Protein AF-A0A537HPG7-F1 (afdb_monomer)

Foldseek 3Di:
DDDDDDDDDDDDDDDDDDDDDDDDDDDDDDDDDDDDDDDDPDPDDDDDDDDDPDPDPPPPDPPPPVPDPDDDDDPPDDDQKDKDFQLVDDQQAWFADPNFIWHWHDWDWADADPPGAIKIWTWTAGPPPRDIDIDIDGRRDITIGGDKDKFKWFFADDDPQKTWTATPPPRDIDIAGDDPDPVQNVVDDHGWMFIWIQHSNHIDTDGTDD

Secondary structure (DSSP, 8-state):
---------------------------------------S---S---------SS----S-----TT-------TT---SEEEEEGGG--TT-EEEETTEEEEEEEEEEPPP-TT-PPEEEEEEEETTT--EEEEEEETT-EEEEEPEEEEEEEEEEEETTEEEEEETTT--EEEEEPPS-HHHHHH--TT-EEEEEEETTEEEEEEE--

Sequence (210 aa):
MALDCTADLPCRFQNLDRVPFCKHSYNLCQTGHASLDLSRSQYARLEKNSLAASFCLCKKSFRWDSEAGVKPYRIGCKPVSKPVDVGSLKVGGYVVIDGEPCKIVEFEKSKPGKHGSAKARIVAISIFTGQKKNLISPVDGKTEVPMIEKKSGQIISIAGNSVQLMDLESYETFETPMPDDEELKRLMAPNAEVEYWDVLGKKMIVRKKG

Radius of gyration: 29.4 Å; Cα contacts (8 Å, |Δi|>4): 296; chains: 1; bounding box: 79×76×64 Å

Solvent-accessible surface area (backbone atoms only — not comparable to full-atom values): 13927 Å² total; per-residue (Å²): 137,89,84,85,92,81,84,86,89,81,89,81,94,79,86,93,83,80,81,82,83,86,78,89,79,93,81,87,87,80,84,77,91,76,89,77,91,76,78,94,81,74,90,82,83,87,82,88,78,86,90,80,90,84,83,86,85,86,79,80,71,86,66,77,71,85,84,61,96,65,80,85,73,57,93,87,61,79,75,51,54,47,81,41,50,49,67,76,66,53,69,74,38,60,35,46,58,97,89,38,57,17,39,28,73,42,73,45,75,46,81,51,55,101,89,44,76,37,38,30,42,36,37,24,32,29,75,86,77,67,48,79,46,78,48,79,42,49,35,90,34,73,41,42,26,59,44,74,47,80,44,52,27,33,30,68,44,76,60,92,65,35,33,35,35,30,34,73,84,78,64,49,73,50,78,31,66,62,59,90,51,70,68,59,56,72,69,63,46,72,71,39,43,29,35,30,38,39,43,80,88,46,58,46,66,78,46,74,59,126

Structure (mmCIF, N/CA/C/O backbone):
data_AF-A0A537HPG7-F1
#
_entry.id   AF-A0A537HPG7-F1
#
loop_
_atom_site.group_PDB
_atom_site.id
_atom_site.type_symbol
_atom_site.label_atom_id
_atom_site.label_alt_id
_atom_site.label_comp_id
_atom_site.label_asym_id
_atom_site.label_entity_id
_atom_site.label_seq_id
_atom_site.pdbx_PDB_ins_code
_atom_site.Cartn_x
_atom_site.Cartn_y
_atom_site.Cartn_z
_atom_site.occupancy
_atom_site.B_iso_or_equiv
_atom_site.auth_seq_id
_atom_site.auth_comp_id
_atom_site.auth_asym_id
_atom_site.auth_atom_id
_atom_site.pdbx_PDB_model_num
ATOM 1 N N . MET A 1 1 ? -55.470 53.198 6.096 1.00 42.81 1 MET A N 1
ATOM 2 C CA . MET A 1 1 ? -55.745 52.433 7.333 1.00 42.81 1 MET A CA 1
ATOM 3 C C . MET A 1 1 ? -54.892 51.173 7.289 1.00 42.81 1 MET A C 1
ATOM 5 O O . MET A 1 1 ? -54.769 50.633 6.198 1.00 42.81 1 MET A O 1
ATOM 9 N N . ALA A 1 2 ? -54.352 50.758 8.441 1.00 35.34 2 ALA A N 1
ATOM 10 C CA . ALA A 1 2 ? -53.300 49.750 8.685 1.00 35.34 2 ALA A CA 1
ATOM 11 C C . ALA A 1 2 ? -51.872 50.309 8.485 1.00 35.34 2 ALA A C 1
ATOM 13 O O . ALA A 1 2 ? -51.487 50.576 7.353 1.00 35.34 2 ALA A O 1
ATOM 14 N N . LEU A 1 3 ? -51.143 50.772 9.509 1.00 35.75 3 LEU A N 1
ATOM 15 C CA . LEU A 1 3 ? -50.737 50.263 10.842 1.00 35.75 3 LEU A CA 1
ATOM 16 C C . LEU A 1 3 ? -49.397 49.518 10.830 1.00 35.75 3 LEU A C 1
ATOM 18 O O . LEU A 1 3 ? -49.152 48.645 10.004 1.00 35.75 3 LEU A O 1
ATOM 22 N N . ASP A 1 4 ? -48.592 49.953 11.798 1.00 32.50 4 ASP A N 1
ATOM 23 C CA . ASP A 1 4 ? -47.246 49.578 12.207 1.00 32.50 4 ASP A CA 1
ATOM 24 C C . ASP A 1 4 ? -46.932 48.079 12.254 1.00 32.50 4 ASP A C 1
ATOM 26 O O . ASP A 1 4 ? -47.727 47.267 12.726 1.00 32.50 4 ASP A O 1
ATOM 30 N N . CYS A 1 5 ? -45.687 47.756 11.894 1.00 34.53 5 CYS A N 1
ATOM 31 C CA . CYS A 1 5 ? -45.010 46.528 12.298 1.00 34.53 5 CYS A CA 1
ATOM 32 C C . CYS A 1 5 ? -44.040 46.853 13.442 1.00 34.53 5 CYS A C 1
ATOM 34 O O . CYS A 1 5 ? -42.892 47.231 13.207 1.00 34.53 5 CYS A O 1
ATOM 36 N N . THR A 1 6 ? -44.499 46.694 14.679 1.00 46.22 6 THR A N 1
ATOM 37 C CA . THR A 1 6 ? -43.645 46.523 15.861 1.00 46.22 6 THR A CA 1
ATOM 38 C C . THR A 1 6 ? -43.665 45.061 16.318 1.00 46.22 6 THR A C 1
ATOM 40 O O . THR A 1 6 ? -44.625 44.342 16.048 1.00 46.22 6 THR A O 1
ATOM 43 N N . ALA A 1 7 ? -42.606 44.683 17.048 1.00 40.84 7 ALA A N 1
ATOM 44 C CA . ALA A 1 7 ? -42.393 43.464 17.848 1.00 40.84 7 ALA A CA 1
ATOM 45 C C . ALA A 1 7 ? -41.484 42.356 17.256 1.00 40.84 7 ALA A C 1
ATOM 47 O O . ALA A 1 7 ? -41.904 41.473 16.515 1.00 40.84 7 ALA A O 1
ATOM 48 N N . ASP A 1 8 ? -40.198 42.456 17.611 1.00 36.94 8 ASP A N 1
ATOM 49 C CA . ASP A 1 8 ? -39.480 41.606 18.583 1.00 36.94 8 ASP A CA 1
ATOM 50 C C . ASP A 1 8 ? -39.512 40.052 18.529 1.00 36.94 8 ASP A C 1
ATOM 52 O O . ASP A 1 8 ? -40.476 39.414 18.939 1.00 36.94 8 ASP A O 1
ATOM 56 N N . LEU A 1 9 ? -38.299 39.512 18.261 1.00 40.06 9 LEU A N 1
ATOM 57 C CA . LEU A 1 9 ? -37.592 38.367 18.904 1.00 40.06 9 LEU A CA 1
ATOM 58 C C . LEU A 1 9 ? -38.019 36.899 18.583 1.00 40.06 9 LEU A C 1
ATOM 60 O O . LEU A 1 9 ? -39.138 36.647 18.158 1.00 40.06 9 LEU A O 1
ATOM 64 N N . PRO A 1 10 ? -37.186 35.865 18.887 1.00 46.34 10 PRO A N 1
ATOM 65 C CA . PRO A 1 10 ? -35.790 35.633 18.467 1.00 46.34 10 PRO A CA 1
ATOM 66 C C . PRO A 1 10 ? -35.489 34.156 18.036 1.00 46.34 10 PRO A C 1
ATOM 68 O O . PRO A 1 10 ? -36.279 33.245 18.247 1.00 46.34 10 PRO A O 1
ATOM 71 N N . CYS A 1 11 ? -34.272 33.920 17.516 1.00 30.77 11 CYS A N 1
ATOM 72 C CA . CYS A 1 11 ? -33.515 32.644 17.462 1.00 30.77 11 CYS A CA 1
ATOM 73 C C . CYS A 1 11 ? -34.096 31.396 16.744 1.00 30.77 11 CYS A C 1
ATOM 75 O O . CYS A 1 11 ? -34.888 30.660 17.322 1.00 30.77 11 CYS A O 1
ATOM 77 N N . ARG A 1 12 ? -33.471 30.971 15.624 1.00 32.78 12 ARG A N 1
ATOM 78 C CA . ARG A 1 12 ? -32.980 29.574 15.488 1.00 32.78 12 ARG A CA 1
ATOM 79 C C . ARG A 1 12 ? -32.001 29.357 14.325 1.00 32.78 12 ARG A C 1
ATOM 81 O O . ARG A 1 12 ? -32.331 29.513 13.158 1.00 32.78 12 ARG A O 1
ATOM 88 N N . PHE A 1 13 ? -30.799 28.938 14.706 1.00 40.47 13 PHE A N 1
ATOM 89 C CA . PHE A 1 13 ? -29.757 28.299 13.902 1.00 40.47 13 PHE A CA 1
ATOM 90 C C . PHE A 1 13 ? -30.298 27.034 13.219 1.00 40.47 13 PHE A C 1
ATOM 92 O O . PHE A 1 13 ? -30.663 26.128 13.960 1.00 40.47 13 PHE A O 1
ATOM 99 N N . GLN A 1 14 ? -30.299 26.931 11.879 1.00 37.69 14 GLN A N 1
ATOM 100 C CA . GLN A 1 14 ? -30.304 25.650 11.143 1.00 37.69 14 GLN A CA 1
ATOM 101 C C . GLN A 1 14 ? -29.708 25.783 9.719 1.00 37.69 14 GLN A C 1
ATOM 103 O O . GLN A 1 14 ? -30.244 26.491 8.875 1.00 37.69 14 GLN A O 1
ATOM 108 N N . ASN A 1 15 ? -28.644 25.005 9.480 1.00 35.62 15 ASN A N 1
ATOM 109 C CA . ASN A 1 15 ? -28.296 24.288 8.241 1.00 35.62 15 ASN A CA 1
ATOM 110 C C . ASN A 1 15 ? -27.913 25.072 6.966 1.00 35.62 15 ASN A C 1
ATOM 112 O O . ASN A 1 15 ? -28.749 25.409 6.129 1.00 35.62 15 ASN A O 1
ATOM 116 N N . LEU A 1 16 ? -26.599 25.195 6.747 1.00 41.53 16 LEU A N 1
ATOM 117 C CA . LEU A 1 16 ? -25.987 25.362 5.427 1.00 41.53 16 LEU A CA 1
ATOM 118 C C . LEU A 1 16 ? -25.508 23.995 4.929 1.00 41.53 16 LEU A C 1
ATOM 120 O O . LEU A 1 16 ? -24.393 23.601 5.225 1.00 41.53 16 LEU A O 1
ATOM 124 N N . ASP A 1 17 ? -26.355 23.310 4.164 1.00 37.16 17 ASP A N 1
ATOM 125 C CA . ASP A 1 17 ? -25.945 22.295 3.189 1.00 37.16 17 ASP A CA 1
ATOM 126 C C . ASP A 1 17 ? -26.970 22.287 2.047 1.00 37.16 17 ASP A C 1
ATOM 128 O O . ASP A 1 17 ? -27.934 21.522 2.010 1.00 37.16 17 ASP A O 1
ATOM 132 N N . ARG A 1 18 ? -26.788 23.214 1.102 1.00 37.72 18 ARG A N 1
ATOM 133 C CA . ARG A 1 18 ? -27.381 23.136 -0.238 1.00 37.72 18 ARG A CA 1
ATOM 134 C C . ARG A 1 18 ? -26.251 23.131 -1.255 1.00 37.72 18 ARG A C 1
ATOM 136 O O . ARG A 1 18 ? -25.813 24.176 -1.724 1.00 37.72 18 ARG A O 1
ATOM 143 N N . VAL A 1 19 ? -25.796 21.934 -1.599 1.00 37.22 19 VAL A N 1
ATOM 144 C CA . VAL A 1 19 ? -25.044 21.664 -2.828 1.00 37.22 19 VAL A CA 1
ATOM 145 C C . VAL A 1 19 ? -26.008 21.735 -4.020 1.00 37.22 19 VAL A C 1
ATOM 147 O O . VAL A 1 19 ? -26.987 20.985 -4.038 1.00 37.22 19 VAL A O 1
ATOM 150 N N . PRO A 1 20 ? -25.777 22.587 -5.036 1.00 35.22 20 PRO A N 1
ATOM 151 C CA . PRO A 1 20 ? -26.520 22.500 -6.282 1.00 35.22 20 PRO A CA 1
ATOM 152 C C . PRO A 1 20 ? -25.960 21.369 -7.156 1.00 35.22 20 PRO A C 1
ATOM 154 O O . PRO A 1 20 ? -24.860 21.447 -7.701 1.00 35.22 20 PRO A O 1
ATOM 157 N N . PHE A 1 21 ? -26.762 20.315 -7.304 1.00 29.36 21 PHE A N 1
ATOM 158 C CA . PHE A 1 21 ? -26.668 19.343 -8.389 1.00 29.36 21 PHE A CA 1
ATOM 159 C C . PHE A 1 21 ? -26.929 20.051 -9.726 1.00 29.36 21 PHE A C 1
ATOM 161 O O . PHE A 1 21 ? -28.019 20.580 -9.938 1.00 29.36 21 PHE A O 1
ATOM 168 N N . CYS A 1 22 ? -25.970 20.007 -10.650 1.00 32.31 22 CYS A N 1
ATOM 169 C CA . CYS A 1 22 ? -26.200 20.366 -12.047 1.00 32.31 22 CYS A CA 1
ATOM 170 C C . CYS A 1 22 ? -26.377 19.068 -12.855 1.00 32.31 22 CYS A C 1
ATOM 172 O O . CYS A 1 22 ? -25.419 18.334 -13.090 1.00 32.31 22 CYS A O 1
ATOM 174 N N . LYS A 1 23 ? -27.622 18.756 -13.229 1.00 37.44 23 LYS A N 1
ATOM 175 C CA . LYS A 1 23 ? -27.979 17.788 -14.282 1.00 37.44 23 LYS A CA 1
ATOM 176 C C . LYS A 1 23 ? -28.391 18.575 -15.531 1.00 37.44 23 LYS A C 1
ATOM 178 O O . LYS A 1 23 ? -29.010 19.621 -15.357 1.00 37.44 23 LYS A O 1
ATOM 183 N N . HIS A 1 24 ? -28.194 17.968 -16.712 1.00 33.72 24 HIS A N 1
ATOM 184 C CA . HIS A 1 24 ? -28.565 18.408 -18.080 1.00 33.72 24 HIS A CA 1
ATOM 185 C C . HIS A 1 24 ? -27.471 19.231 -18.789 1.00 33.72 24 HIS A C 1
ATOM 187 O O . HIS A 1 24 ? -26.884 20.109 -18.180 1.00 33.72 24 HIS A O 1
ATOM 193 N N . SER A 1 25 ? -27.119 19.055 -20.066 1.00 31.30 25 SER A N 1
ATOM 194 C CA . SER A 1 25 ? -27.549 18.150 -21.138 1.00 31.30 25 SER A CA 1
ATOM 195 C C . SER A 1 25 ? -26.568 18.274 -22.312 1.00 31.30 25 SER A C 1
ATOM 197 O O . SER A 1 25 ? -25.907 19.293 -22.483 1.00 31.30 25 SER A O 1
ATOM 199 N N . TYR A 1 26 ? -26.533 17.227 -23.129 1.00 37.84 26 TYR A N 1
ATOM 200 C CA . TYR A 1 26 ? -25.951 17.091 -24.464 1.00 37.84 26 TYR A CA 1
ATOM 201 C C . TYR A 1 26 ? -26.093 18.324 -25.385 1.00 37.84 26 TYR A C 1
ATOM 203 O O . TYR A 1 26 ? -27.204 18.822 -25.553 1.00 37.84 26 TYR A O 1
ATOM 211 N N . ASN A 1 27 ? -25.005 18.739 -26.059 1.00 33.72 27 ASN A N 1
ATOM 212 C CA . ASN A 1 27 ? -24.826 18.660 -27.526 1.00 33.72 27 ASN A CA 1
ATOM 213 C C . ASN A 1 27 ? -23.729 19.599 -28.085 1.00 33.72 27 ASN A C 1
ATOM 215 O O . ASN A 1 27 ? -23.636 20.762 -27.718 1.00 33.72 27 ASN A O 1
ATOM 219 N N . LEU A 1 28 ? -23.003 19.058 -29.076 1.00 34.69 28 LEU A N 1
ATOM 220 C CA . LEU A 1 28 ? -22.358 19.727 -30.220 1.00 34.69 28 LEU A CA 1
ATOM 221 C C . LEU A 1 28 ? -21.173 20.678 -29.957 1.00 34.69 28 LEU A C 1
ATOM 223 O O . LEU A 1 28 ? -21.325 21.884 -29.807 1.00 34.69 28 LEU A O 1
ATOM 227 N N . CYS A 1 29 ? -19.960 20.134 -30.095 1.00 31.97 29 CYS A N 1
ATOM 228 C CA . CYS A 1 29 ? -18.776 20.900 -30.484 1.00 31.97 29 CYS A CA 1
ATOM 229 C C . CYS A 1 29 ? -18.356 20.452 -31.893 1.00 31.97 29 CYS A C 1
ATOM 231 O O . CYS A 1 29 ? -17.655 19.456 -32.055 1.00 31.97 29 CYS A O 1
ATOM 233 N N . GLN A 1 30 ? -18.839 21.149 -32.923 1.00 39.88 30 GLN A N 1
ATOM 234 C CA . GLN A 1 30 ? -18.222 21.130 -34.249 1.00 39.88 30 GLN A CA 1
ATOM 235 C C . GLN A 1 30 ? -17.389 22.407 -34.368 1.00 39.88 30 GLN A C 1
ATOM 237 O O . GLN A 1 30 ? -17.927 23.485 -34.610 1.00 39.88 30 GLN A O 1
ATOM 242 N N . THR A 1 31 ? -16.077 22.314 -34.164 1.00 40.78 31 THR A N 1
ATOM 243 C CA . THR A 1 31 ? -15.163 23.413 -34.492 1.00 40.78 31 THR A CA 1
ATOM 244 C C . THR A 1 31 ? -14.788 23.317 -35.961 1.00 40.78 31 THR A C 1
ATOM 246 O O . THR A 1 31 ? -13.960 22.495 -36.351 1.00 40.78 31 THR A O 1
ATOM 249 N N . GLY A 1 32 ? -15.425 24.162 -36.769 1.00 35.34 32 GLY A N 1
ATOM 250 C CA . GLY A 1 32 ? -14.984 24.483 -38.118 1.00 35.34 32 GLY A CA 1
ATOM 251 C C . GLY A 1 32 ? -13.667 25.261 -38.085 1.00 35.34 32 GLY A C 1
ATOM 252 O O . GLY A 1 32 ? -13.507 26.219 -37.331 1.00 35.34 32 GLY A O 1
ATOM 253 N N . HIS A 1 33 ? -12.726 24.821 -38.913 1.00 43.25 33 HIS A N 1
ATOM 254 C CA . HIS A 1 33 ? -11.508 25.539 -39.265 1.00 43.25 33 HIS A CA 1
ATOM 255 C C . HIS A 1 33 ? -11.877 26.823 -40.026 1.00 43.25 33 HIS A C 1
ATOM 257 O O . HIS A 1 33 ? -12.487 26.752 -41.090 1.00 43.25 33 HIS A O 1
ATOM 263 N N . ALA A 1 34 ? -11.470 27.985 -39.518 1.00 36.25 34 ALA A N 1
ATOM 264 C CA . ALA A 1 34 ? -11.409 29.219 -40.296 1.00 36.25 34 ALA A CA 1
ATOM 265 C C . ALA A 1 34 ? -10.079 29.916 -39.995 1.00 36.25 34 ALA A C 1
ATOM 267 O O . ALA A 1 34 ? -9.929 30.656 -39.025 1.00 36.25 34 ALA A O 1
ATOM 268 N N . SER A 1 35 ? -9.086 29.605 -40.822 1.00 44.69 35 SER A N 1
ATOM 269 C CA . SER A 1 35 ? -7.831 30.334 -40.943 1.00 44.69 35 SER A CA 1
ATOM 270 C C . SER A 1 35 ? -8.094 31.654 -41.665 1.00 44.69 35 SER A C 1
ATOM 272 O O . SER A 1 35 ? -8.466 31.647 -42.838 1.00 44.69 35 SER A O 1
ATOM 274 N N . LEU A 1 36 ? -7.887 32.775 -40.979 1.00 40.00 36 LEU A N 1
ATOM 275 C CA . LEU A 1 36 ? -7.717 34.074 -41.622 1.00 40.00 36 LEU A CA 1
ATOM 276 C C . LEU A 1 36 ? -6.340 34.615 -41.245 1.00 40.00 36 LEU A C 1
ATOM 278 O O . LEU A 1 36 ? -6.096 35.017 -40.107 1.00 40.00 36 LEU A O 1
ATOM 282 N N . ASP A 1 37 ? -5.452 34.571 -42.234 1.00 47.84 37 ASP A N 1
ATOM 283 C CA . ASP A 1 37 ? -4.172 35.262 -42.265 1.00 47.84 37 ASP A CA 1
ATOM 284 C C . ASP A 1 37 ? -4.393 36.770 -42.131 1.00 47.84 37 ASP A C 1
ATOM 286 O O . ASP A 1 37 ? -5.060 37.390 -42.960 1.00 47.84 37 ASP A O 1
ATOM 290 N N . LEU A 1 38 ? -3.795 37.381 -41.109 1.00 44.38 38 LEU A N 1
ATOM 291 C CA . LEU A 1 38 ? -3.688 38.833 -41.018 1.00 44.38 38 LEU A CA 1
ATOM 292 C C . LEU A 1 38 ? -2.230 39.233 -40.796 1.00 44.38 38 LEU A C 1
ATOM 294 O O . LEU A 1 38 ? -1.596 38.915 -39.789 1.00 44.38 38 LEU A O 1
ATOM 298 N N . SER A 1 39 ? -1.706 39.938 -41.796 1.00 47.34 39 SER A N 1
ATOM 299 C CA . SER A 1 39 ? -0.353 40.474 -41.881 1.00 47.34 39 SER A CA 1
ATOM 300 C C . SER A 1 39 ? -0.077 41.579 -40.854 1.00 47.34 39 SER A C 1
ATOM 302 O O . SER A 1 39 ? -0.928 42.408 -40.540 1.00 47.34 39 SER A O 1
ATOM 304 N N . ARG A 1 40 ? 1.184 41.631 -40.413 1.00 49.66 40 ARG A N 1
ATOM 305 C CA . ARG A 1 40 ? 1.797 42.447 -39.345 1.00 49.66 40 ARG A CA 1
ATOM 306 C C . ARG A 1 40 ? 1.714 43.990 -39.439 1.00 49.66 40 ARG A C 1
ATOM 308 O O . ARG A 1 40 ? 2.404 44.649 -38.669 1.00 49.66 40 ARG A O 1
ATOM 315 N N . SER A 1 41 ? 0.925 44.605 -40.324 1.00 48.91 41 SER A N 1
ATOM 316 C CA . SER A 1 41 ? 1.105 46.030 -40.685 1.00 48.91 41 SER A CA 1
ATOM 317 C C . SER A 1 41 ? 0.014 47.027 -40.258 1.00 48.91 41 SER A C 1
ATOM 319 O O . SER A 1 41 ? 0.032 48.152 -40.748 1.00 48.91 41 SER A O 1
ATOM 321 N N . GLN A 1 42 ? -0.919 46.693 -39.358 1.00 44.88 42 GLN A N 1
ATOM 322 C CA . GLN A 1 42 ? -1.975 47.643 -38.934 1.00 44.88 42 GLN A CA 1
ATOM 323 C C . GLN A 1 42 ? -1.964 48.041 -37.449 1.00 44.88 42 GLN A C 1
ATOM 325 O O . GLN A 1 42 ? -2.924 48.620 -36.953 1.00 44.88 42 GLN A O 1
ATOM 330 N N . TYR A 1 43 ? -0.866 47.815 -36.725 1.00 45.72 43 TYR A N 1
ATOM 331 C CA . TYR A 1 43 ? -0.800 48.122 -35.288 1.00 45.72 43 TYR A CA 1
ATOM 332 C C . TYR A 1 43 ? -0.508 49.596 -34.926 1.00 45.72 43 TYR A C 1
ATOM 334 O O . TYR A 1 43 ? -0.177 49.884 -33.781 1.00 45.72 43 TYR A O 1
ATOM 342 N N . ALA A 1 44 ? -0.620 50.551 -35.855 1.00 49.41 44 ALA A N 1
ATOM 343 C CA . ALA A 1 44 ? -0.215 51.940 -35.608 1.00 49.41 44 ALA A CA 1
ATOM 344 C C . ALA A 1 44 ? -1.186 52.980 -36.185 1.00 49.41 44 ALA A C 1
ATOM 346 O O . ALA A 1 44 ? -0.859 53.711 -37.116 1.00 49.41 44 ALA A O 1
ATOM 347 N N . ARG A 1 45 ? -2.391 53.062 -35.620 1.00 45.78 45 ARG A N 1
ATOM 348 C CA . ARG A 1 45 ? -3.215 54.284 -35.576 1.00 45.78 45 ARG A CA 1
ATOM 349 C C . ARG A 1 45 ? -4.469 53.946 -34.799 1.00 45.78 45 ARG A C 1
ATOM 351 O O . ARG A 1 45 ? -5.298 53.246 -35.347 1.00 45.78 45 ARG A O 1
ATOM 358 N N . LEU A 1 46 ? -4.563 54.384 -33.547 1.00 41.56 46 LEU A N 1
ATOM 359 C CA . LEU A 1 46 ? -5.799 54.674 -32.800 1.00 41.56 46 LEU A CA 1
ATOM 360 C C . LEU A 1 46 ? -5.401 55.048 -31.355 1.00 41.56 46 LEU A C 1
ATOM 362 O O . LEU A 1 46 ? -5.858 54.472 -30.376 1.00 41.56 46 LEU A O 1
ATOM 366 N N . GLU A 1 47 ? -4.507 56.028 -31.225 1.00 52.12 47 GLU A N 1
ATOM 367 C CA . GLU A 1 47 ? -4.476 56.882 -30.039 1.00 52.12 47 GLU A CA 1
ATOM 368 C C . GLU A 1 47 ? -5.180 58.183 -30.418 1.00 52.12 47 GLU A C 1
ATOM 370 O O . GLU A 1 47 ? -4.946 58.703 -31.512 1.00 52.12 47 GLU A O 1
ATOM 375 N N . LYS A 1 48 ? -5.986 58.707 -29.486 1.00 49.66 48 LYS A N 1
ATOM 376 C CA . LYS A 1 48 ? -6.876 59.884 -29.581 1.00 49.66 48 LYS A CA 1
ATOM 377 C C . LYS A 1 48 ? -8.309 59.547 -30.002 1.00 49.66 48 LYS A C 1
ATOM 379 O O . LYS A 1 48 ? -8.694 59.704 -31.154 1.00 49.66 48 LYS A O 1
ATOM 384 N N . ASN A 1 49 ? -9.121 59.136 -29.029 1.00 41.59 49 ASN A N 1
ATOM 385 C CA . ASN A 1 49 ? -10.198 59.987 -28.513 1.00 41.59 49 ASN A CA 1
ATOM 386 C C . ASN A 1 49 ? -10.981 59.270 -27.401 1.00 41.59 49 ASN A C 1
ATOM 388 O O . ASN A 1 49 ? -11.534 58.199 -27.602 1.00 41.59 49 ASN A O 1
ATOM 392 N N . SER A 1 50 ? -10.969 59.903 -26.226 1.00 47.69 50 SER A N 1
ATOM 393 C CA . SER A 1 50 ? -12.118 60.183 -25.357 1.00 47.69 50 SER A CA 1
ATOM 394 C C . SER A 1 50 ? -13.238 59.132 -25.218 1.00 47.69 50 SER A C 1
ATOM 396 O O . SER A 1 50 ? -13.981 58.861 -26.154 1.00 47.69 50 SER A O 1
ATOM 398 N N . LEU A 1 51 ? -13.434 58.692 -23.965 1.00 48.94 51 LEU A N 1
ATOM 399 C CA . LEU A 1 51 ? -14.676 58.138 -23.401 1.00 48.94 51 LEU A CA 1
ATOM 400 C C . LEU A 1 51 ? -15.129 56.754 -23.903 1.00 48.94 51 LEU A C 1
ATOM 402 O O . LEU A 1 51 ? -16.253 56.569 -24.351 1.00 48.94 51 LEU A O 1
ATOM 406 N N . ALA A 1 52 ? -14.292 55.739 -23.690 1.00 42.53 52 ALA A N 1
ATOM 407 C CA . ALA A 1 52 ? -14.752 54.353 -23.541 1.00 42.53 52 ALA A CA 1
ATOM 408 C C . ALA A 1 52 ? -13.850 53.578 -22.564 1.00 42.53 52 ALA A C 1
ATOM 410 O O . ALA A 1 52 ? -13.347 52.494 -22.850 1.00 42.53 52 ALA A O 1
ATOM 411 N N . ALA A 1 53 ? -13.611 54.156 -21.386 1.00 48.00 53 ALA A N 1
ATOM 412 C CA . ALA A 1 53 ? -12.951 53.474 -20.280 1.00 48.00 53 ALA A CA 1
ATOM 413 C C . ALA A 1 53 ? -14.010 52.807 -19.387 1.00 48.00 53 ALA A C 1
ATOM 415 O O . ALA A 1 53 ? -14.493 53.422 -18.442 1.00 48.00 53 ALA A O 1
ATOM 416 N N . SER A 1 54 ? -14.397 51.562 -19.696 1.00 44.91 54 SER A N 1
ATOM 417 C CA . SER A 1 54 ? -14.942 50.639 -18.673 1.00 44.91 54 SER A CA 1
ATOM 418 C C . SER A 1 54 ? -15.151 49.185 -19.094 1.00 44.91 54 SER A C 1
ATOM 420 O O . SER A 1 54 ? -15.483 48.369 -18.246 1.00 44.91 54 SER A O 1
ATOM 422 N N . PHE A 1 55 ? -14.916 48.795 -20.347 1.00 38.03 55 PHE A N 1
ATOM 423 C CA . PHE A 1 55 ? -15.184 47.411 -20.759 1.00 38.03 55 PHE A CA 1
ATOM 424 C C . PHE A 1 55 ? -14.049 46.805 -21.584 1.00 38.03 55 PHE A C 1
ATOM 426 O O . PHE A 1 55 ? -14.258 46.327 -22.689 1.00 38.03 55 PHE A O 1
ATOM 433 N N . CYS A 1 56 ? -12.817 46.824 -21.063 1.00 38.09 56 CYS A N 1
ATOM 434 C CA . CYS A 1 56 ? -11.756 45.957 -21.596 1.00 38.09 56 CYS A CA 1
ATOM 435 C C . CYS A 1 56 ? -10.558 45.800 -20.644 1.00 38.09 56 CYS A C 1
ATOM 437 O O . CYS A 1 56 ? -9.416 46.045 -21.016 1.00 38.09 56 CYS A O 1
ATOM 439 N N . LEU A 1 57 ? -10.792 45.393 -19.393 1.00 42.66 57 LEU A N 1
ATOM 440 C CA . LEU A 1 57 ? -9.716 44.990 -18.475 1.00 42.66 57 LEU A CA 1
ATOM 441 C C . LEU A 1 57 ? -10.082 43.706 -17.719 1.00 42.66 57 LEU A C 1
ATOM 443 O O . LEU A 1 57 ? -10.072 43.653 -16.498 1.00 42.66 57 LEU A O 1
ATOM 447 N N . CYS A 1 58 ? -10.366 42.634 -18.459 1.00 37.25 58 CYS A N 1
ATOM 448 C CA . CYS A 1 58 ? -10.217 41.272 -17.934 1.00 37.25 58 CYS A CA 1
ATOM 449 C C . CYS A 1 58 ? -9.625 40.329 -18.998 1.00 37.25 58 CYS A C 1
ATOM 451 O O . CYS A 1 58 ? -10.084 39.219 -19.229 1.00 37.25 58 CYS A O 1
ATOM 453 N N . LYS A 1 59 ? -8.588 40.805 -19.694 1.00 42.06 59 LYS A N 1
ATOM 454 C CA . LYS A 1 59 ? -7.630 39.961 -20.428 1.00 42.06 59 LYS A CA 1
ATOM 455 C C . LYS A 1 59 ? -6.198 40.241 -19.965 1.00 42.06 59 LYS A C 1
ATOM 457 O O . LYS A 1 59 ? -5.254 40.174 -20.746 1.00 42.06 59 LYS A O 1
ATOM 462 N N . LYS A 1 60 ? -6.013 40.524 -18.671 1.00 39.28 60 LYS A N 1
ATOM 463 C CA . LYS A 1 60 ? -4.707 40.323 -18.037 1.00 39.28 60 LYS A CA 1
ATOM 464 C C . LYS A 1 60 ? -4.563 38.836 -17.764 1.00 39.28 60 LYS A C 1
ATOM 466 O O . LYS A 1 60 ? -4.939 38.343 -16.711 1.00 39.28 60 LYS A O 1
ATOM 471 N N . SER A 1 61 ? -4.096 38.143 -18.799 1.00 42.81 61 SER A N 1
ATOM 472 C CA . SER A 1 61 ? -3.015 37.176 -18.663 1.00 42.81 61 SER A CA 1
ATOM 473 C C . SER A 1 61 ? -3.049 36.377 -17.360 1.00 42.81 61 SER A C 1
ATOM 475 O O . SER A 1 61 ? -2.208 36.578 -16.485 1.00 42.81 61 SER A O 1
ATOM 477 N N . PHE A 1 62 ? -3.954 35.401 -17.273 1.00 33.97 62 PHE A N 1
ATOM 478 C CA . PHE A 1 62 ? -3.620 34.182 -16.543 1.00 33.97 62 PHE A CA 1
ATOM 479 C C . PHE A 1 62 ? -2.621 33.425 -17.418 1.00 33.97 62 PHE A C 1
ATOM 481 O O . PHE A 1 62 ? -2.938 32.480 -18.139 1.00 33.97 62 PHE A O 1
ATOM 488 N N . ARG A 1 63 ? -1.411 33.981 -17.462 1.00 35.81 63 ARG A N 1
ATOM 489 C CA . ARG A 1 63 ? -0.243 33.321 -17.997 1.00 35.81 63 ARG A CA 1
ATOM 490 C C . ARG A 1 63 ? 0.021 32.216 -16.991 1.00 35.81 63 ARG A C 1
ATOM 492 O O . ARG A 1 63 ? 0.350 32.484 -15.842 1.00 35.81 63 ARG A O 1
ATOM 499 N N . TRP A 1 64 ? -0.254 30.985 -17.397 1.00 33.81 64 TRP A N 1
ATOM 500 C CA . TRP A 1 64 ? 0.358 29.841 -16.753 1.00 33.81 64 TRP A CA 1
ATOM 501 C C . TRP A 1 64 ? 1.862 30.036 -16.920 1.00 33.81 64 TRP A C 1
ATOM 503 O O . TRP A 1 64 ? 2.395 29.795 -18.002 1.00 33.81 64 TRP A O 1
ATOM 513 N N . ASP A 1 65 ? 2.525 30.546 -15.886 1.00 37.66 65 ASP A N 1
ATOM 514 C CA . ASP A 1 65 ? 3.969 30.423 -15.774 1.00 37.66 65 ASP A CA 1
ATOM 515 C C . ASP A 1 65 ? 4.246 28.929 -15.597 1.00 37.66 65 ASP A C 1
ATOM 517 O O . ASP A 1 65 ? 4.162 28.352 -14.514 1.00 37.66 65 ASP A O 1
ATOM 521 N N . SER A 1 66 ? 4.492 28.273 -16.726 1.00 47.78 66 SER A N 1
ATOM 522 C CA . SER A 1 66 ? 4.787 26.850 -16.866 1.00 47.78 66 SER A CA 1
ATOM 523 C C . SER A 1 66 ? 6.179 26.465 -16.343 1.00 47.78 66 SER A C 1
ATOM 525 O O . SER A 1 66 ? 6.680 25.399 -16.683 1.00 47.78 66 SER A O 1
ATOM 527 N N . GLU A 1 67 ? 6.819 27.305 -15.526 1.00 46.66 67 GLU A N 1
ATOM 528 C CA . GLU A 1 67 ? 8.229 27.152 -15.135 1.00 46.66 67 GLU A CA 1
ATOM 529 C C . GLU A 1 67 ? 8.452 26.756 -13.669 1.00 46.66 67 GLU A C 1
ATOM 531 O O . GLU A 1 67 ? 9.581 26.491 -13.267 1.00 46.66 67 GLU A O 1
ATOM 536 N N . ALA A 1 68 ? 7.393 26.569 -12.878 1.00 45.91 68 ALA A N 1
ATOM 537 C CA . ALA A 1 68 ? 7.500 25.905 -11.581 1.00 45.91 68 ALA A CA 1
ATOM 538 C C . ALA A 1 68 ? 6.390 24.861 -11.446 1.00 45.91 68 ALA A C 1
ATOM 540 O O . ALA A 1 68 ? 5.267 25.160 -11.052 1.00 45.91 68 ALA A O 1
ATOM 541 N N . GLY A 1 69 ? 6.708 23.609 -11.785 1.00 45.41 69 GLY A N 1
ATOM 542 C CA . GLY A 1 69 ? 5.820 22.445 -11.680 1.00 45.41 69 GLY A CA 1
ATOM 543 C C . GLY A 1 69 ? 5.485 22.029 -10.242 1.00 45.41 69 GLY A C 1
ATOM 544 O O . GLY A 1 69 ? 5.521 20.844 -9.920 1.00 45.41 69 GLY A O 1
ATOM 545 N N . VAL A 1 70 ? 5.175 22.982 -9.365 1.00 48.31 70 VAL A N 1
ATOM 546 C CA . VAL A 1 70 ? 4.723 22.736 -7.997 1.00 48.31 70 VAL A CA 1
ATOM 547 C C . VAL A 1 70 ? 3.306 23.284 -7.891 1.00 48.31 70 VAL A C 1
ATOM 549 O O . VAL A 1 70 ? 3.094 24.492 -7.813 1.00 48.31 70 VAL A O 1
ATOM 552 N N . LYS A 1 71 ? 2.314 22.386 -7.936 1.00 47.00 71 LYS A N 1
ATOM 553 C CA . LYS A 1 71 ? 0.912 22.753 -7.695 1.00 47.00 71 LYS A CA 1
ATOM 554 C C . LYS A 1 71 ? 0.823 23.460 -6.332 1.00 47.00 71 LYS A C 1
ATOM 556 O O . LYS A 1 71 ? 1.427 22.966 -5.377 1.00 47.00 71 LYS A O 1
ATOM 561 N N . PRO A 1 72 ? 0.085 24.577 -6.212 1.00 43.16 72 PRO A N 1
ATOM 562 C CA . PRO A 1 72 ? -0.052 25.272 -4.941 1.00 43.16 72 PRO A CA 1
ATOM 563 C C . PRO A 1 72 ? -0.784 24.361 -3.951 1.00 43.16 72 PRO A C 1
ATOM 565 O O . PRO A 1 72 ? -1.988 24.132 -4.069 1.00 43.16 72 PRO A O 1
ATOM 568 N N . TYR A 1 73 ? -0.055 23.818 -2.976 1.00 53.22 73 TYR A N 1
ATOM 569 C CA . TYR A 1 73 ? -0.664 23.172 -1.820 1.00 53.22 73 TYR A CA 1
ATOM 570 C C . TYR A 1 73 ? -1.439 24.243 -1.047 1.00 53.22 73 TYR A C 1
ATOM 572 O O . TYR A 1 73 ? -0.842 25.175 -0.508 1.00 53.22 73 TYR A O 1
ATOM 580 N N . ARG A 1 74 ? -2.778 24.148 -1.018 1.00 48.09 74 ARG A N 1
ATOM 581 C CA . ARG A 1 74 ? -3.592 24.976 -0.117 1.00 48.09 74 ARG A CA 1
ATOM 582 C C . ARG A 1 74 ? -3.116 24.734 1.317 1.00 48.09 74 ARG A C 1
ATOM 584 O O . ARG A 1 74 ? -2.989 23.585 1.742 1.00 48.09 74 ARG A O 1
ATOM 591 N N . ILE A 1 75 ? -2.871 25.820 2.044 1.00 43.66 75 ILE A N 1
ATOM 592 C CA . ILE A 1 75 ? -2.467 25.818 3.453 1.00 43.66 75 ILE A CA 1
ATOM 593 C C . ILE A 1 75 ? -3.511 25.007 4.241 1.00 43.66 75 ILE A C 1
ATOM 595 O O . ILE A 1 75 ? -4.683 25.371 4.261 1.00 43.66 75 ILE A O 1
ATOM 599 N N . GLY A 1 76 ? -3.096 23.866 4.806 1.00 57.38 76 GLY A N 1
ATOM 600 C CA . GLY A 1 76 ? -3.950 22.935 5.560 1.00 57.38 76 GLY A CA 1
ATOM 601 C C . GLY A 1 76 ? -4.164 21.554 4.922 1.00 57.38 76 GLY A C 1
ATOM 602 O O . GLY A 1 76 ? -4.567 20.628 5.617 1.00 57.38 76 GLY A O 1
ATOM 603 N N . CYS A 1 77 ? -3.850 21.362 3.636 1.00 52.97 77 CYS A N 1
ATOM 604 C CA . CYS A 1 77 ? -3.920 20.043 2.995 1.00 52.97 77 CYS A CA 1
ATOM 605 C C . CYS A 1 77 ? -2.547 19.362 3.050 1.00 52.97 77 CYS A C 1
ATOM 607 O O . CYS A 1 77 ? -1.648 19.720 2.285 1.00 52.97 77 CYS A O 1
ATOM 609 N N . LYS A 1 78 ? -2.367 18.387 3.954 1.00 62.97 78 LYS A N 1
ATOM 610 C CA . LYS A 1 78 ? -1.159 17.548 3.963 1.00 62.97 78 LYS A CA 1
ATOM 611 C C . LYS A 1 78 ? -0.990 16.881 2.583 1.00 62.97 78 LYS A C 1
ATOM 613 O O . LYS A 1 78 ? -1.966 16.347 2.054 1.00 62.97 78 LYS A O 1
ATOM 618 N N . PRO A 1 79 ? 0.215 16.905 1.985 1.00 68.19 79 PRO A N 1
ATOM 619 C CA . PRO A 1 79 ? 0.461 16.265 0.700 1.00 68.19 79 PRO A CA 1
ATOM 620 C C . PRO A 1 79 ? 0.298 14.750 0.803 1.00 68.19 79 PRO A C 1
ATOM 622 O O . PRO A 1 79 ? 1.006 14.092 1.562 1.00 68.19 79 PRO A O 1
ATOM 625 N N . VAL A 1 80 ? -0.632 14.206 0.018 1.00 81.19 80 VAL A N 1
ATOM 626 C CA . VAL A 1 80 ? -0.990 12.778 0.026 1.00 81.19 80 VAL A CA 1
ATOM 627 C C . VAL A 1 80 ? 0.045 11.913 -0.711 1.00 81.19 80 VAL A C 1
ATOM 629 O O . VAL A 1 80 ? 0.211 10.731 -0.407 1.00 81.19 80 VAL A O 1
ATOM 632 N N . SER A 1 81 ? 0.785 12.508 -1.650 1.00 87.19 81 SER A N 1
ATOM 633 C CA . SER A 1 81 ? 1.878 11.878 -2.391 1.00 87.19 81 SER A CA 1
ATOM 634 C C . SER A 1 81 ? 3.063 12.835 -2.564 1.00 87.19 81 SER A C 1
ATOM 636 O O . SER A 1 81 ? 2.930 14.061 -2.481 1.00 87.19 81 SER A O 1
ATOM 638 N N . LYS A 1 82 ? 4.255 12.269 -2.774 1.00 89.94 82 LYS A N 1
ATOM 639 C CA . LYS A 1 82 ? 5.486 13.010 -3.079 1.00 89.94 82 LYS A CA 1
ATOM 640 C C . LYS A 1 82 ? 6.027 12.569 -4.441 1.00 89.94 82 LYS A C 1
ATOM 642 O O . LYS A 1 82 ? 6.194 11.366 -4.640 1.00 89.94 82 LYS A O 1
ATOM 647 N N . PRO A 1 83 ? 6.326 13.493 -5.369 1.00 91.38 83 PRO A N 1
ATOM 648 C CA . PRO A 1 83 ? 6.990 13.135 -6.614 1.00 91.38 83 PRO A CA 1
ATOM 649 C C . PRO A 1 83 ? 8.454 12.779 -6.332 1.00 91.38 83 PRO A C 1
ATOM 651 O O . PRO A 1 83 ? 9.166 13.544 -5.682 1.00 91.38 83 PRO A O 1
ATOM 654 N N . VAL A 1 84 ? 8.903 11.633 -6.834 1.00 92.94 84 VAL A N 1
ATOM 655 C CA . VAL A 1 84 ? 10.301 11.186 -6.788 1.00 92.94 84 VAL A CA 1
ATOM 656 C C . VAL A 1 84 ? 10.757 10.772 -8.180 1.00 92.94 84 VAL A C 1
ATOM 658 O O . VAL A 1 84 ? 9.944 10.414 -9.034 1.00 92.94 84 VAL A O 1
ATOM 661 N N . ASP A 1 85 ? 12.062 10.793 -8.409 1.00 93.00 85 ASP A N 1
ATOM 662 C CA . ASP A 1 85 ? 12.625 10.339 -9.675 1.00 93.00 85 ASP A CA 1
ATOM 663 C C . ASP A 1 85 ? 12.607 8.809 -9.748 1.00 93.00 85 ASP A C 1
ATOM 665 O O . ASP A 1 85 ? 12.949 8.117 -8.781 1.00 93.00 85 ASP A O 1
ATOM 669 N N . VAL A 1 86 ? 12.251 8.269 -10.913 1.00 92.12 86 VAL A N 1
ATOM 670 C CA . VAL A 1 86 ? 12.134 6.822 -11.154 1.00 92.12 86 VAL A CA 1
ATOM 671 C C . VAL A 1 86 ? 13.440 6.089 -10.847 1.00 92.12 86 VAL A C 1
ATOM 673 O O . VAL A 1 86 ? 13.420 4.983 -10.311 1.00 92.12 86 VAL A O 1
ATOM 676 N N . GLY A 1 87 ? 14.586 6.714 -11.127 1.00 89.56 87 GLY A N 1
ATOM 677 C CA . GLY A 1 87 ? 15.902 6.150 -10.819 1.00 89.56 87 GLY A CA 1
ATOM 678 C C . GLY A 1 87 ? 16.221 6.001 -9.327 1.00 89.56 87 GLY A C 1
ATOM 679 O O . GLY A 1 87 ? 17.124 5.240 -8.987 1.00 89.56 87 GLY A O 1
ATOM 680 N N . SER A 1 88 ? 15.506 6.702 -8.443 1.00 91.06 88 SER A N 1
ATOM 68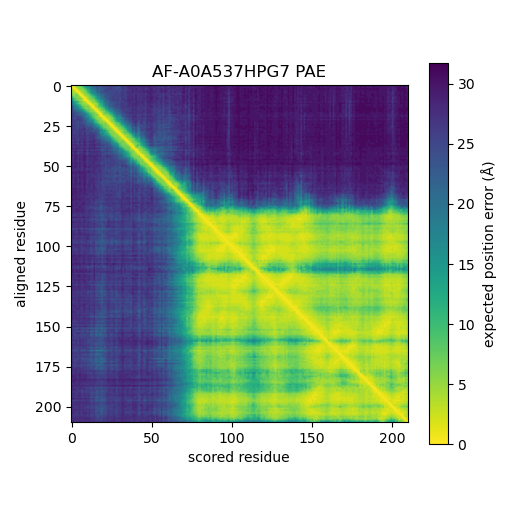1 C CA . SER A 1 88 ? 15.709 6.632 -6.987 1.00 91.06 88 SER A CA 1
ATOM 682 C C . SER A 1 88 ? 14.900 5.520 -6.309 1.00 91.06 88 SER A C 1
ATOM 684 O O . SER A 1 88 ? 15.138 5.205 -5.139 1.00 91.06 88 SER A O 1
ATOM 686 N N . LEU A 1 89 ? 13.953 4.917 -7.036 1.00 93.19 89 LEU A N 1
ATOM 687 C 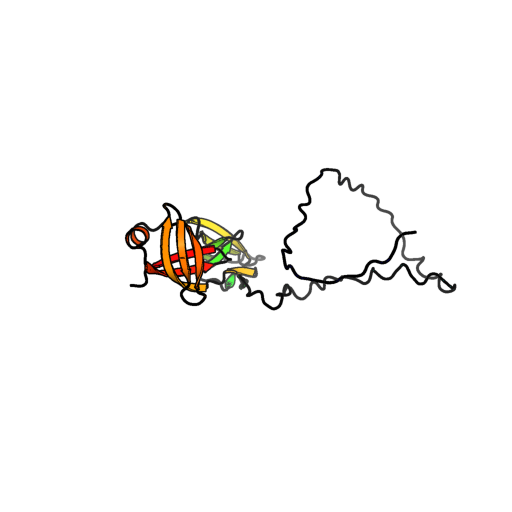CA . LEU A 1 89 ? 13.091 3.861 -6.522 1.00 93.19 89 LEU A CA 1
ATOM 688 C C . LEU A 1 89 ? 13.894 2.590 -6.225 1.00 93.19 89 LEU A C 1
ATOM 690 O O . LEU A 1 89 ? 14.827 2.223 -6.938 1.00 93.19 89 LEU A O 1
ATOM 694 N N . LYS A 1 90 ? 13.502 1.899 -5.153 1.00 92.19 90 LYS A N 1
ATOM 695 C CA . LYS A 1 90 ? 14.109 0.642 -4.706 1.00 92.19 90 LYS A CA 1
ATOM 696 C C . LYS A 1 90 ? 13.041 -0.435 -4.560 1.00 92.19 90 LYS A C 1
ATOM 698 O O . LYS A 1 90 ? 11.882 -0.137 -4.264 1.00 92.19 90 LYS A O 1
ATOM 703 N N . VAL A 1 91 ? 13.455 -1.689 -4.721 1.00 94.69 91 VAL A N 1
ATOM 704 C CA . VAL A 1 91 ? 12.608 -2.855 -4.440 1.00 94.69 91 VAL A CA 1
ATOM 705 C C . VAL A 1 91 ? 12.158 -2.823 -2.976 1.00 94.69 91 VAL A C 1
ATOM 707 O O . VAL A 1 91 ? 12.935 -2.473 -2.089 1.00 94.69 91 VAL A O 1
ATOM 710 N N . GLY A 1 92 ? 10.886 -3.135 -2.732 1.00 92.56 92 GLY A N 1
ATOM 711 C CA . GLY A 1 92 ? 10.246 -3.008 -1.421 1.00 92.56 92 GLY A CA 1
ATOM 712 C C . GLY A 1 92 ? 9.711 -1.608 -1.104 1.00 92.56 92 GLY A C 1
ATOM 713 O O . GLY A 1 92 ? 9.006 -1.455 -0.108 1.00 92.56 92 GLY A O 1
ATOM 714 N N . GLY A 1 93 ? 10.001 -0.607 -1.941 1.00 93.75 93 GLY A N 1
ATOM 715 C CA . GLY A 1 93 ? 9.386 0.717 -1.866 1.00 93.75 93 GLY A CA 1
ATOM 716 C C . GLY A 1 93 ? 7.925 0.726 -2.324 1.00 93.75 93 GLY A C 1
ATOM 717 O O . GLY A 1 93 ? 7.393 -0.278 -2.804 1.00 93.75 93 GLY A O 1
ATOM 718 N N . TYR A 1 94 ? 7.288 1.889 -2.202 1.00 94.81 94 TYR A N 1
ATOM 719 C CA . TYR A 1 94 ? 5.906 2.112 -2.622 1.00 94.81 94 TYR A CA 1
ATOM 720 C C . TYR A 1 94 ? 5.838 3.119 -3.759 1.00 94.81 94 TYR A C 1
ATOM 722 O O . TYR A 1 94 ? 6.629 4.057 -3.816 1.00 94.81 94 TYR A O 1
ATOM 730 N N . VAL A 1 95 ? 4.878 2.926 -4.651 1.00 95.06 95 VAL A N 1
ATOM 731 C CA . VAL A 1 95 ? 4.673 3.757 -5.835 1.00 95.06 95 VAL A CA 1
ATOM 732 C C . VAL A 1 95 ? 3.185 3.833 -6.149 1.00 95.06 95 VAL A C 1
ATOM 734 O O . VAL A 1 95 ? 2.456 2.874 -5.907 1.00 95.06 95 VAL A O 1
ATOM 737 N N . VAL A 1 96 ? 2.712 4.964 -6.663 1.00 94.00 96 VAL A N 1
ATOM 738 C CA . VAL A 1 96 ? 1.331 5.103 -7.135 1.00 94.00 96 VAL A CA 1
ATOM 739 C C . VAL A 1 96 ? 1.281 4.773 -8.624 1.00 94.00 96 VAL A C 1
ATOM 741 O O . VAL A 1 96 ? 1.946 5.428 -9.426 1.00 94.00 96 VAL A O 1
ATOM 744 N N . ILE A 1 97 ? 0.485 3.769 -8.995 1.00 93.31 97 ILE A N 1
ATOM 745 C CA . ILE A 1 97 ? 0.229 3.387 -10.392 1.00 93.31 97 ILE A CA 1
ATOM 746 C C . ILE A 1 97 ? -1.284 3.413 -10.617 1.00 93.31 97 ILE A C 1
ATOM 748 O O . ILE A 1 97 ? -2.036 2.718 -9.928 1.00 93.31 97 ILE A O 1
ATOM 752 N N . ASP A 1 98 ? -1.728 4.238 -11.567 1.00 88.94 98 ASP A N 1
ATOM 753 C CA . ASP A 1 98 ? -3.145 4.479 -11.882 1.00 88.94 98 ASP A CA 1
ATOM 754 C C . ASP A 1 98 ? -3.982 4.898 -10.659 1.00 88.94 98 ASP A C 1
ATOM 756 O O . ASP A 1 98 ? -5.108 4.448 -10.468 1.00 88.94 98 ASP A O 1
ATOM 760 N N . GLY A 1 99 ? -3.406 5.725 -9.780 1.00 87.12 99 GLY A N 1
ATOM 761 C CA . GLY A 1 99 ? -4.077 6.198 -8.562 1.00 87.12 99 GLY A CA 1
ATOM 762 C C . GLY A 1 99 ? -4.172 5.165 -7.433 1.00 87.12 99 GLY A C 1
ATOM 763 O O . GLY A 1 99 ? -4.765 5.451 -6.394 1.00 87.12 99 GLY A O 1
ATOM 764 N N . GLU A 1 100 ? -3.573 3.984 -7.591 1.00 90.62 100 GLU A N 1
ATOM 765 C CA . GLU A 1 100 ? -3.513 2.966 -6.542 1.00 90.62 100 GLU A CA 1
ATOM 766 C C . GLU A 1 100 ? -2.104 2.847 -5.957 1.00 90.62 100 GLU A C 1
ATOM 768 O O . GLU A 1 100 ? -1.125 2.784 -6.710 1.00 90.62 100 GLU A O 1
ATOM 773 N N . PRO A 1 101 ? -1.969 2.770 -4.621 1.00 94.12 101 PRO A N 1
ATOM 774 C CA . PRO A 1 101 ? -0.681 2.529 -4.004 1.00 94.12 101 PRO A CA 1
ATOM 775 C C . PRO A 1 101 ? -0.291 1.063 -4.187 1.00 94.12 101 PRO A C 1
ATOM 777 O O . PRO A 1 101 ? -1.013 0.134 -3.815 1.00 94.12 101 PRO A O 1
ATOM 780 N N . CYS A 1 102 ? 0.883 0.872 -4.766 1.00 95.06 102 CYS A N 1
ATOM 781 C CA . CYS A 1 102 ? 1.453 -0.420 -5.090 1.00 95.06 102 CYS A CA 1
ATOM 782 C C . CYS A 1 102 ? 2.810 -0.578 -4.396 1.00 95.06 102 CYS A C 1
ATOM 784 O O . CYS A 1 102 ? 3.569 0.381 -4.245 1.00 95.06 102 CYS A O 1
ATOM 786 N N . LYS A 1 103 ? 3.134 -1.804 -3.993 1.00 95.06 103 LYS A N 1
ATOM 787 C CA . LYS A 1 103 ? 4.444 -2.196 -3.467 1.00 95.06 103 LYS A CA 1
ATOM 788 C C . LYS A 1 103 ? 5.317 -2.721 -4.600 1.00 95.06 103 LYS A C 1
ATOM 790 O O . LYS A 1 103 ? 4.898 -3.615 -5.331 1.00 95.06 103 LYS A O 1
ATOM 795 N N . ILE A 1 104 ? 6.531 -2.198 -4.733 1.00 96.31 104 ILE A N 1
ATOM 796 C CA . ILE A 1 104 ? 7.483 -2.603 -5.774 1.00 96.31 104 ILE A CA 1
ATOM 797 C C . ILE A 1 104 ? 8.064 -3.974 -5.421 1.00 96.31 104 ILE A C 1
ATOM 799 O O . ILE A 1 104 ? 8.690 -4.133 -4.371 1.00 96.31 104 ILE A O 1
ATOM 803 N N . VAL A 1 105 ? 7.882 -4.945 -6.313 1.00 96.25 105 VAL A N 1
ATOM 804 C CA . VAL A 1 105 ? 8.432 -6.304 -6.182 1.00 96.25 105 VAL A CA 1
ATOM 805 C C . VAL A 1 105 ? 9.694 -6.457 -7.016 1.00 96.25 105 VAL A C 1
ATOM 807 O O . VAL A 1 105 ? 10.650 -7.082 -6.568 1.00 96.25 105 VAL A O 1
ATOM 810 N N . GLU A 1 106 ? 9.722 -5.845 -8.196 1.00 95.25 106 GLU A N 1
ATOM 811 C CA . GLU A 1 106 ? 10.838 -5.956 -9.126 1.00 95.25 106 GLU A CA 1
ATOM 812 C C . GLU A 1 106 ? 11.132 -4.603 -9.770 1.00 95.25 106 GLU A C 1
ATOM 814 O O . GLU A 1 106 ? 10.224 -3.831 -10.099 1.00 95.25 106 GLU A O 1
ATOM 819 N N . PHE A 1 107 ? 12.420 -4.317 -9.937 1.00 95.12 107 PHE A N 1
ATOM 820 C CA . PHE A 1 107 ? 12.907 -3.108 -10.581 1.00 95.12 107 PHE A CA 1
ATOM 821 C C . PHE A 1 107 ? 14.019 -3.481 -11.558 1.00 95.12 107 PHE A C 1
ATOM 823 O O . PHE A 1 107 ? 15.115 -3.863 -11.149 1.00 95.12 107 PHE A O 1
ATOM 830 N N . GLU A 1 108 ? 13.746 -3.335 -12.850 1.00 93.69 108 GLU A N 1
ATOM 831 C CA . GLU A 1 108 ? 14.699 -3.618 -13.916 1.00 93.69 108 GLU A CA 1
ATOM 832 C C . GLU A 1 108 ? 15.085 -2.328 -14.637 1.00 93.69 108 GLU A C 1
ATOM 834 O O . GLU A 1 108 ? 14.241 -1.607 -15.176 1.00 93.69 108 GLU A O 1
ATOM 839 N N . LYS A 1 109 ? 16.388 -2.045 -14.707 1.00 91.88 109 LYS A N 1
ATOM 840 C CA . LYS A 1 109 ? 16.923 -0.942 -15.509 1.00 91.88 109 LYS A CA 1
ATOM 841 C C . LYS A 1 109 ? 17.518 -1.492 -16.798 1.00 91.88 109 LYS A C 1
ATOM 843 O O . LYS A 1 109 ? 18.516 -2.208 -16.789 1.00 91.88 109 LYS A O 1
ATOM 848 N N . SER A 1 110 ? 16.923 -1.108 -17.919 1.00 90.31 110 SER A N 1
ATOM 849 C CA . SER A 1 110 ? 17.422 -1.439 -19.251 1.00 90.31 110 SER A CA 1
ATOM 850 C C . SER A 1 110 ? 18.684 -0.634 -19.549 1.00 90.31 110 SER A C 1
ATOM 852 O O . SER A 1 110 ? 18.744 0.566 -19.258 1.00 90.31 110 SER A O 1
ATOM 854 N N . LYS A 1 111 ? 19.677 -1.270 -20.179 1.00 89.25 111 LYS A N 1
ATOM 855 C CA . LYS A 1 111 ? 20.850 -0.552 -20.688 1.00 89.25 111 LYS A CA 1
ATOM 856 C C . LYS A 1 111 ? 20.403 0.435 -21.778 1.00 89.25 111 LYS A C 1
ATOM 858 O O . LYS A 1 111 ? 19.616 0.048 -22.646 1.00 89.25 111 LYS A O 1
ATOM 863 N N . PRO A 1 112 ? 20.862 1.695 -21.737 1.00 89.12 112 PRO A N 1
ATOM 864 C CA . PRO A 1 112 ? 20.572 2.651 -22.795 1.00 89.12 112 PRO A CA 1
ATOM 865 C C . PRO A 1 112 ? 21.180 2.169 -24.119 1.00 89.12 112 PRO A C 1
ATOM 867 O O . PRO A 1 112 ? 22.298 1.655 -24.151 1.00 89.12 112 PRO A O 1
ATOM 870 N N . GLY A 1 113 ? 20.431 2.319 -25.212 1.00 89.19 113 GLY A N 1
ATOM 871 C CA . GLY A 1 113 ? 20.975 2.162 -26.561 1.00 89.19 113 GLY A CA 1
ATOM 872 C C . GLY A 1 113 ? 21.802 3.384 -26.972 1.00 89.19 113 GLY A C 1
ATOM 873 O O . GLY A 1 113 ? 21.855 4.377 -26.252 1.00 89.19 113 GLY A O 1
ATOM 874 N N . LYS A 1 114 ? 22.389 3.354 -28.175 1.00 88.31 114 LYS A N 1
ATOM 875 C CA . LYS A 1 114 ? 23.291 4.405 -28.691 1.00 88.31 114 LYS A CA 1
ATOM 876 C C . LYS A 1 114 ? 22.736 5.841 -28.610 1.00 88.31 114 LYS A C 1
ATOM 878 O O . LYS A 1 114 ? 23.507 6.773 -28.429 1.00 88.31 114 LYS A O 1
ATOM 883 N N . HIS A 1 115 ? 21.422 6.014 -28.738 1.00 88.44 115 HIS A N 1
ATOM 884 C CA . HIS A 1 115 ? 20.755 7.324 -28.693 1.00 88.44 115 HIS A CA 1
ATOM 885 C C . HIS A 1 115 ? 19.622 7.391 -27.657 1.00 88.44 115 HIS A C 1
ATOM 887 O O . HIS A 1 115 ? 18.813 8.312 -27.692 1.00 88.44 115 HIS A O 1
ATOM 893 N N . GLY A 1 116 ? 19.502 6.392 -26.777 1.00 85.75 116 GLY A N 1
ATOM 894 C CA . GLY A 1 116 ? 18.337 6.250 -25.905 1.00 85.75 116 GLY A CA 1
ATOM 895 C C . GLY A 1 116 ? 18.651 6.515 -24.441 1.00 85.75 116 GLY A C 1
ATOM 896 O O . GLY A 1 116 ? 19.686 6.084 -23.945 1.00 85.75 116 GLY A O 1
ATOM 897 N N . SER A 1 117 ? 17.710 7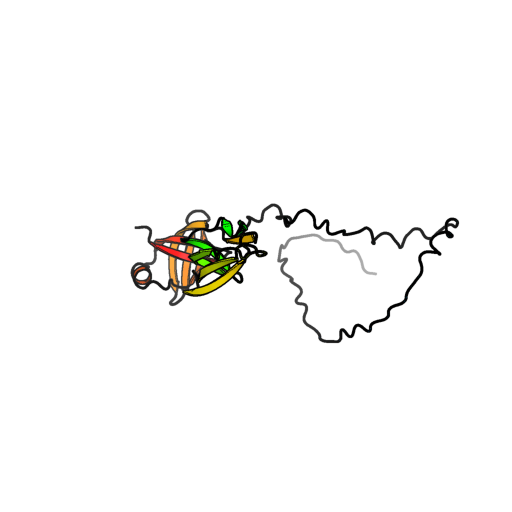.130 -23.726 1.00 86.88 117 SER A N 1
ATOM 898 C CA . SER A 1 117 ? 17.715 7.112 -22.262 1.00 86.88 117 SER A CA 1
ATOM 899 C C . SER A 1 117 ? 17.492 5.691 -21.742 1.00 86.88 117 SER A C 1
ATOM 901 O O . SER A 1 117 ? 16.826 4.863 -22.375 1.00 86.88 117 SER A O 1
ATOM 903 N N . ALA A 1 118 ? 18.031 5.406 -20.557 1.00 91.25 118 ALA A N 1
ATOM 904 C CA . ALA A 1 118 ? 17.745 4.158 -19.867 1.00 91.25 118 ALA A CA 1
ATOM 905 C C . ALA A 1 118 ? 16.243 4.083 -19.541 1.00 91.25 118 ALA A C 1
ATOM 907 O O . ALA A 1 118 ? 15.647 5.051 -19.061 1.00 91.25 118 ALA A O 1
ATOM 908 N N . LYS A 1 119 ? 15.635 2.924 -19.799 1.00 92.19 119 LYS A N 1
ATOM 909 C CA . LYS A 1 119 ? 14.237 2.644 -19.453 1.00 92.19 119 LYS A CA 1
ATOM 910 C C . LYS A 1 119 ? 14.198 1.824 -18.172 1.00 92.19 119 LYS A C 1
ATOM 912 O O . LYS A 1 119 ? 14.926 0.839 -18.062 1.00 92.19 119 LYS A O 1
ATOM 917 N N . ALA A 1 120 ? 13.358 2.219 -17.228 1.00 94.44 120 ALA A N 1
ATOM 918 C CA . ALA A 1 120 ? 13.052 1.425 -16.051 1.00 94.44 120 ALA A CA 1
ATOM 919 C C . ALA A 1 120 ? 11.733 0.684 -16.280 1.00 94.44 120 ALA A C 1
ATOM 921 O O . ALA A 1 120 ? 10.743 1.279 -16.713 1.00 94.44 120 ALA A O 1
ATOM 922 N N . ARG A 1 121 ? 11.733 -0.614 -15.993 1.00 94.56 121 ARG A N 1
ATOM 923 C CA . ARG A 1 121 ? 10.535 -1.435 -15.876 1.00 94.56 121 ARG A CA 1
ATOM 924 C C . ARG A 1 121 ? 10.340 -1.741 -14.398 1.00 94.56 121 ARG A C 1
ATOM 926 O O . ARG A 1 121 ? 11.227 -2.282 -13.746 1.00 94.56 121 ARG A O 1
ATOM 933 N N . ILE A 1 122 ? 9.181 -1.365 -13.884 1.00 95.50 122 ILE A N 1
ATOM 934 C CA . ILE A 1 122 ? 8.806 -1.536 -12.486 1.00 95.50 122 ILE A CA 1
ATOM 935 C C . ILE A 1 122 ? 7.625 -2.491 -12.460 1.00 95.50 122 ILE A C 1
ATOM 937 O O . ILE A 1 122 ? 6.603 -2.217 -13.091 1.00 95.50 122 ILE A O 1
ATOM 941 N N . VAL A 1 123 ? 7.764 -3.589 -11.725 1.00 95.94 123 VAL A N 1
ATOM 942 C CA . VAL A 1 123 ? 6.661 -4.505 -11.426 1.00 95.94 123 VAL A CA 1
ATOM 943 C C . VAL A 1 123 ? 6.262 -4.276 -9.978 1.00 95.94 123 VAL A C 1
ATOM 945 O O . VAL A 1 123 ? 7.078 -4.406 -9.058 1.00 95.94 123 VAL A O 1
ATOM 948 N N . ALA A 1 124 ? 5.002 -3.920 -9.764 1.00 96.69 124 ALA A N 1
ATOM 949 C CA . ALA A 1 124 ? 4.457 -3.640 -8.447 1.00 96.69 124 ALA A CA 1
ATOM 950 C C . ALA A 1 124 ? 3.148 -4.402 -8.218 1.00 96.69 124 ALA A C 1
ATOM 952 O O . ALA A 1 124 ? 2.442 -4.752 -9.159 1.00 96.69 124 ALA A O 1
ATOM 953 N N . ILE A 1 125 ? 2.823 -4.671 -6.958 1.00 95.56 125 ILE A N 1
ATOM 954 C CA . ILE A 1 125 ? 1.570 -5.310 -6.543 1.00 95.56 125 ILE A CA 1
ATOM 955 C C . ILE A 1 125 ? 0.736 -4.279 -5.792 1.00 95.56 125 ILE A C 1
ATOM 957 O O . ILE A 1 125 ? 1.235 -3.647 -4.860 1.00 95.56 125 ILE A O 1
ATOM 961 N N . SER A 1 126 ? -0.521 -4.102 -6.193 1.00 93.62 126 SER A N 1
ATOM 962 C CA . SER A 1 126 ? -1.461 -3.230 -5.486 1.00 93.62 126 SER A CA 1
ATOM 963 C C . SER A 1 126 ? -1.709 -3.749 -4.074 1.00 93.62 126 SER A C 1
ATOM 965 O O . SER A 1 126 ? -1.973 -4.934 -3.881 1.00 93.62 126 SER A O 1
ATOM 967 N N . ILE A 1 127 ? -1.632 -2.859 -3.086 1.00 90.56 127 ILE A N 1
ATOM 968 C CA . ILE A 1 127 ? -1.767 -3.233 -1.671 1.00 90.56 127 ILE A CA 1
ATOM 969 C C . ILE A 1 127 ? -3.228 -3.575 -1.330 1.00 90.56 127 ILE A C 1
ATOM 971 O O . ILE A 1 127 ? -3.479 -4.381 -0.443 1.00 90.56 127 ILE A O 1
ATOM 975 N N . PHE A 1 128 ? -4.185 -2.985 -2.052 1.00 88.62 128 PHE A N 1
ATOM 976 C CA . PHE A 1 128 ? -5.615 -3.189 -1.810 1.00 88.62 128 PHE A CA 1
ATOM 977 C C . PHE A 1 128 ? -6.230 -4.274 -2.685 1.00 88.62 128 PHE A C 1
ATOM 979 O O . PHE A 1 128 ? -7.111 -4.989 -2.236 1.00 88.62 128 PHE A O 1
ATOM 986 N N . THR A 1 129 ? -5.825 -4.351 -3.956 1.00 88.12 129 THR A N 1
ATOM 987 C CA . THR A 1 129 ? -6.455 -5.269 -4.917 1.00 88.12 129 THR A CA 1
ATOM 988 C C . THR A 1 129 ? -5.636 -6.534 -5.151 1.00 88.12 129 THR A C 1
ATOM 990 O O . THR A 1 129 ? -6.114 -7.445 -5.821 1.00 88.12 129 THR A O 1
ATOM 993 N N . GLY A 1 130 ? -4.382 -6.586 -4.681 1.00 90.00 130 GLY A N 1
ATOM 994 C CA . GLY A 1 130 ? -3.458 -7.695 -4.938 1.00 90.00 130 GLY A CA 1
ATOM 995 C C . GLY A 1 130 ? -3.043 -7.848 -6.408 1.00 90.00 130 GLY A C 1
ATOM 996 O O . GLY A 1 130 ? -2.302 -8.768 -6.755 1.00 90.00 130 GLY A O 1
ATOM 997 N N . GLN A 1 131 ? -3.494 -6.957 -7.297 1.00 92.56 131 GLN A N 1
ATOM 998 C CA . GLN A 1 131 ? -3.223 -7.048 -8.728 1.00 92.56 131 GLN A CA 1
ATOM 999 C C . GLN A 1 131 ? -1.795 -6.601 -9.049 1.00 92.56 131 GLN A C 1
ATOM 1001 O O . GLN A 1 131 ? -1.311 -5.585 -8.544 1.00 92.56 131 GLN A O 1
ATOM 1006 N N . LYS A 1 132 ? -1.126 -7.350 -9.931 1.00 95.00 132 LYS A N 1
ATOM 1007 C CA . LYS A 1 132 ? 0.185 -6.980 -10.476 1.00 95.00 132 LYS A CA 1
ATOM 1008 C C . LYS A 1 132 ? 0.017 -5.880 -11.522 1.00 95.00 132 LYS A C 1
ATOM 1010 O O . LYS A 1 132 ? -0.720 -6.056 -12.488 1.00 95.00 132 LYS A O 1
ATOM 1015 N N . LYS A 1 133 ? 0.740 -4.776 -11.352 1.00 94.75 133 LYS A N 1
ATOM 1016 C CA . LYS A 1 133 ? 0.818 -3.657 -12.292 1.00 94.75 133 LYS A CA 1
ATOM 1017 C C . LYS A 1 133 ? 2.253 -3.450 -12.749 1.00 94.75 133 LYS A C 1
ATOM 1019 O O . LYS A 1 133 ? 3.191 -3.543 -11.958 1.00 94.75 133 LYS A O 1
ATOM 1024 N N . ASN A 1 134 ? 2.402 -3.125 -14.027 1.00 94.31 134 ASN A N 1
ATOM 1025 C CA . ASN A 1 134 ? 3.693 -2.872 -14.649 1.00 94.31 134 ASN A CA 1
ATOM 1026 C C . ASN A 1 134 ? 3.747 -1.421 -15.120 1.00 94.31 134 ASN A C 1
ATOM 1028 O O . ASN A 1 134 ? 2.864 -0.982 -15.853 1.00 94.31 134 ASN A O 1
ATOM 1032 N N . LEU A 1 135 ? 4.799 -0.700 -14.742 1.00 93.06 135 LEU A N 1
ATOM 1033 C CA . LEU A 1 135 ? 5.065 0.661 -15.198 1.00 93.06 135 LEU A CA 1
ATOM 1034 C C . LEU A 1 135 ? 6.391 0.682 -15.957 1.00 93.06 135 LEU A C 1
ATOM 1036 O O . LEU A 1 135 ? 7.421 0.243 -15.444 1.00 93.06 135 LEU A O 1
ATOM 1040 N N . ILE A 1 136 ? 6.370 1.204 -17.181 1.00 92.94 136 ILE A N 1
ATOM 1041 C CA . ILE A 1 136 ? 7.577 1.449 -17.972 1.00 92.94 136 ILE A CA 1
ATOM 1042 C C . ILE A 1 136 ? 7.727 2.955 -18.112 1.00 92.94 136 ILE A C 1
ATOM 1044 O O . ILE A 1 136 ? 6.881 3.613 -18.710 1.00 92.94 136 ILE A O 1
ATOM 1048 N N . SER A 1 137 ? 8.817 3.492 -17.578 1.00 92.19 137 SER A N 1
ATOM 1049 C CA . SER A 1 137 ? 9.123 4.920 -17.636 1.00 92.19 137 SER A CA 1
ATOM 1050 C C . SER A 1 137 ? 10.602 5.125 -17.969 1.00 92.19 137 SER A C 1
ATOM 1052 O O . SER A 1 137 ? 11.434 4.279 -17.621 1.00 92.19 137 SER A O 1
ATOM 1054 N N . PRO A 1 138 ? 10.984 6.227 -18.638 1.00 93.19 138 PRO A N 1
ATOM 1055 C CA . PRO A 1 138 ? 12.376 6.664 -18.623 1.00 93.19 138 PRO A CA 1
ATOM 1056 C C . PRO A 1 138 ? 12.861 6.849 -17.176 1.00 93.19 138 PRO A C 1
ATOM 1058 O O . PRO A 1 138 ? 12.080 7.209 -16.293 1.00 93.19 138 PRO A O 1
ATOM 1061 N N . VAL A 1 139 ? 14.153 6.609 -16.940 1.00 91.25 139 VAL A N 1
ATOM 1062 C CA . VAL A 1 139 ? 14.789 6.758 -15.613 1.00 91.25 139 VAL A CA 1
ATOM 1063 C C . VAL A 1 139 ? 14.751 8.205 -15.112 1.00 91.25 139 VAL A C 1
ATOM 1065 O O . VAL A 1 139 ? 14.671 8.422 -13.905 1.00 91.25 139 VAL A O 1
ATOM 1068 N N . ASP A 1 140 ? 14.738 9.163 -16.040 1.00 90.62 140 ASP A N 1
ATOM 1069 C CA . ASP A 1 140 ? 14.613 10.603 -15.772 1.00 90.62 140 ASP A CA 1
ATOM 1070 C C . ASP A 1 140 ? 13.154 11.039 -15.533 1.00 90.62 140 ASP A C 1
ATOM 1072 O O . ASP A 1 140 ? 12.870 12.208 -15.275 1.00 90.62 140 ASP A O 1
ATOM 1076 N N . GLY A 1 141 ? 12.201 10.110 -15.662 1.00 90.31 141 GLY A N 1
ATOM 1077 C CA . GLY A 1 141 ? 10.798 10.361 -15.365 1.00 90.31 141 GLY A CA 1
ATOM 1078 C C . GLY A 1 141 ? 10.561 10.543 -13.867 1.00 90.31 141 GLY A C 1
ATOM 1079 O O . GLY A 1 141 ? 11.303 10.026 -13.029 1.00 90.31 141 GLY A O 1
ATOM 1080 N N . LYS A 1 142 ? 9.475 11.242 -13.532 1.00 91.00 142 LYS A N 1
ATOM 1081 C CA . LYS A 1 142 ? 8.989 11.375 -12.156 1.00 91.00 142 LYS A CA 1
ATOM 1082 C C . LYS A 1 142 ? 7.812 10.443 -11.925 1.00 91.00 142 LYS A C 1
ATOM 1084 O O . LYS A 1 142 ? 6.968 10.266 -12.801 1.00 91.00 142 LYS A O 1
ATOM 1089 N N . THR A 1 143 ? 7.737 9.868 -10.737 1.00 92.12 143 THR A N 1
ATOM 1090 C CA . THR A 1 143 ? 6.599 9.059 -10.301 1.00 92.12 143 THR A CA 1
ATOM 1091 C C . THR A 1 143 ? 6.198 9.454 -8.891 1.00 92.12 143 THR A C 1
ATOM 1093 O O . THR A 1 143 ? 7.007 9.939 -8.104 1.00 92.12 143 THR A O 1
ATOM 1096 N N . GLU A 1 144 ? 4.920 9.294 -8.577 1.00 92.25 144 GLU A N 1
ATOM 1097 C CA . GLU A 1 144 ? 4.398 9.610 -7.258 1.00 92.25 144 GLU A CA 1
ATOM 1098 C C . GLU A 1 144 ? 4.624 8.454 -6.283 1.00 92.25 144 GLU A C 1
ATOM 1100 O O . GLU A 1 144 ? 4.333 7.293 -6.577 1.00 92.25 144 GLU A O 1
ATOM 1105 N N . VAL A 1 145 ? 5.121 8.785 -5.096 1.00 93.00 145 VAL A N 1
ATOM 1106 C CA . VAL A 1 145 ? 5.215 7.877 -3.952 1.00 93.00 145 VAL A CA 1
ATOM 1107 C C . VAL A 1 145 ? 4.102 8.237 -2.976 1.00 93.00 145 VAL A C 1
ATOM 1109 O O . VAL A 1 145 ? 4.000 9.409 -2.591 1.00 93.00 145 VAL A O 1
ATOM 1112 N N . PRO A 1 146 ? 3.265 7.271 -2.565 1.00 94.00 146 PRO A N 1
ATOM 1113 C CA . PRO A 1 146 ? 2.216 7.541 -1.596 1.00 94.00 146 PRO A CA 1
ATOM 1114 C C . PRO A 1 146 ? 2.828 7.786 -0.213 1.00 94.00 146 PRO A C 1
ATOM 1116 O O . PRO A 1 146 ? 3.786 7.116 0.182 1.00 94.00 146 PRO A O 1
ATOM 1119 N N . MET A 1 147 ? 2.260 8.725 0.541 1.00 90.56 147 MET A N 1
ATOM 1120 C CA . MET A 1 147 ? 2.561 8.840 1.965 1.00 90.56 147 MET A CA 1
ATOM 1121 C C . MET A 1 147 ? 1.764 7.783 2.728 1.00 90.56 147 MET A C 1
ATOM 1123 O O . MET A 1 147 ? 0.547 7.716 2.584 1.00 90.56 147 MET A O 1
ATOM 1127 N N . ILE A 1 148 ? 2.450 6.962 3.523 1.00 92.00 148 ILE A N 1
ATOM 1128 C CA . ILE A 1 148 ? 1.822 5.934 4.359 1.00 92.00 148 ILE A CA 1
ATOM 1129 C C . ILE A 1 148 ? 1.888 6.407 5.807 1.00 92.00 148 ILE A C 1
ATOM 1131 O O . ILE A 1 148 ? 2.972 6.447 6.393 1.00 92.00 148 ILE A O 1
ATOM 1135 N N . GLU A 1 149 ? 0.740 6.757 6.384 1.00 90.38 149 GLU A N 1
ATOM 1136 C CA . GLU A 1 149 ? 0.636 7.057 7.813 1.00 90.38 149 GLU A CA 1
ATOM 1137 C C . GLU A 1 149 ? 0.310 5.767 8.570 1.00 90.38 149 GLU A C 1
ATOM 1139 O O . GLU A 1 149 ? -0.714 5.133 8.323 1.00 90.38 149 GLU A O 1
ATOM 1144 N N . LYS A 1 150 ? 1.187 5.361 9.492 1.00 92.50 150 LYS A N 1
ATOM 1145 C CA . LYS A 1 150 ? 0.957 4.201 10.359 1.00 92.50 150 LYS A CA 1
ATOM 1146 C C . LYS A 1 150 ? 0.363 4.685 11.669 1.00 92.50 150 LYS A C 1
ATOM 1148 O O . LYS A 1 150 ? 1.010 5.455 12.376 1.00 92.50 150 LYS A O 1
ATOM 1153 N N . LYS A 1 151 ? -0.843 4.233 11.983 1.00 93.25 151 LYS A N 1
ATOM 1154 C CA . LYS A 1 151 ? -1.576 4.628 13.186 1.00 93.25 151 LYS A CA 1
ATOM 1155 C C . LYS A 1 151 ? -2.081 3.402 13.925 1.00 93.25 151 LYS A C 1
ATOM 1157 O O . LYS A 1 151 ? -2.083 2.287 13.407 1.00 93.25 151 LYS A O 1
ATOM 1162 N N . SER A 1 152 ? -2.438 3.610 15.183 1.00 94.19 152 SER A N 1
ATOM 1163 C CA . SER A 1 152 ? -2.976 2.560 16.044 1.00 94.19 152 SER A CA 1
ATOM 1164 C C . SER A 1 152 ? -4.443 2.842 16.304 1.00 94.19 152 SER A C 1
ATOM 1166 O O . SER A 1 152 ? -4.814 3.982 16.568 1.00 94.19 152 SER A O 1
ATOM 1168 N N . GLY A 1 153 ? -5.264 1.807 16.221 1.00 94.31 153 GLY A N 1
ATOM 1169 C CA . GLY A 1 153 ? -6.692 1.898 16.469 1.00 94.31 153 GLY A CA 1
ATOM 1170 C C . GLY A 1 153 ? -7.195 0.707 17.264 1.00 94.31 153 GLY A C 1
ATOM 1171 O O . GLY A 1 153 ? -6.516 -0.313 17.378 1.00 94.31 153 GLY A O 1
ATOM 1172 N N . GLN A 1 154 ? -8.397 0.837 17.800 1.00 93.44 154 GLN A N 1
ATOM 1173 C CA . GLN A 1 154 ? -9.112 -0.223 18.492 1.00 93.44 154 GLN A CA 1
ATOM 1174 C C . GLN A 1 154 ? -10.325 -0.660 17.670 1.00 93.44 154 GLN A C 1
ATOM 1176 O O . GLN A 1 154 ? -11.025 0.169 17.088 1.00 93.44 154 GLN A O 1
ATOM 1181 N N . ILE A 1 155 ? -10.586 -1.966 17.628 1.00 93.44 155 ILE A N 1
ATOM 1182 C CA . ILE A 1 155 ? -11.789 -2.517 16.994 1.00 93.44 155 ILE A CA 1
ATOM 1183 C C . ILE A 1 155 ? -12.990 -2.278 17.908 1.00 93.44 155 ILE A C 1
ATOM 1185 O O . ILE A 1 155 ? -13.018 -2.785 19.026 1.00 93.44 155 ILE A O 1
ATOM 1189 N N . ILE A 1 156 ? -14.001 -1.561 17.417 1.00 93.69 156 ILE A N 1
ATOM 1190 C CA . ILE A 1 156 ? -15.269 -1.371 18.135 1.00 93.69 156 ILE A CA 1
ATOM 1191 C C . ILE A 1 156 ? -16.181 -2.566 17.867 1.00 93.69 156 ILE A C 1
ATOM 1193 O O . ILE A 1 156 ? -16.641 -3.246 18.782 1.00 93.69 156 ILE A O 1
ATOM 1197 N N . SER A 1 157 ? -16.444 -2.821 16.587 1.00 91.88 157 SER A N 1
ATOM 1198 C CA . SER A 1 157 ? -17.390 -3.834 16.139 1.00 91.88 157 SER A CA 1
ATOM 1199 C C . SER A 1 157 ? -16.950 -4.432 14.802 1.00 91.88 157 SER A C 1
ATOM 1201 O O . SER A 1 157 ? -16.234 -3.804 14.018 1.00 91.88 157 SER A O 1
ATOM 1203 N N . ILE A 1 158 ? -17.355 -5.678 14.559 1.00 90.50 158 ILE A N 1
ATOM 1204 C CA . ILE A 1 158 ? -17.104 -6.400 13.309 1.00 90.50 158 ILE A CA 1
ATOM 1205 C C . ILE A 1 158 ? -18.471 -6.704 12.700 1.00 90.50 158 ILE A C 1
ATOM 1207 O O . ILE A 1 158 ? -19.262 -7.446 13.282 1.00 90.50 158 ILE A O 1
ATOM 1211 N N . ALA A 1 159 ? -18.753 -6.117 11.542 1.00 87.12 159 ALA A N 1
ATOM 1212 C CA . ALA A 1 159 ? -20.021 -6.229 10.837 1.00 87.12 159 ALA A CA 1
ATOM 1213 C C . ALA A 1 159 ? -19.832 -7.055 9.559 1.00 87.12 159 ALA A C 1
ATOM 1215 O O . ALA A 1 159 ? -19.822 -6.532 8.448 1.00 87.12 159 ALA A O 1
ATOM 1216 N N . GLY A 1 160 ? -19.661 -8.371 9.720 1.00 84.69 160 GLY A N 1
ATOM 1217 C CA . GLY A 1 160 ? -19.527 -9.324 8.614 1.00 84.69 160 GLY A CA 1
ATOM 1218 C C . GLY A 1 160 ? -18.318 -9.046 7.716 1.00 84.69 160 GLY A C 1
ATOM 1219 O O . GLY A 1 160 ? -17.251 -9.611 7.930 1.00 84.69 160 GLY A O 1
ATOM 1220 N N . ASN A 1 161 ? -18.502 -8.187 6.709 1.00 85.56 161 ASN A N 1
ATOM 1221 C CA . ASN A 1 161 ? -17.499 -7.842 5.699 1.00 85.56 161 ASN A CA 1
ATOM 1222 C C . ASN A 1 161 ? -16.794 -6.492 5.939 1.00 85.56 161 ASN A C 1
ATOM 1224 O O . ASN A 1 161 ? -15.847 -6.164 5.219 1.00 85.56 161 ASN A O 1
ATOM 1228 N N . SER A 1 162 ? -17.246 -5.709 6.922 1.00 89.62 162 SER A N 1
ATOM 1229 C CA . SER A 1 162 ? -16.614 -4.457 7.348 1.00 89.62 162 SER A CA 1
ATOM 1230 C C . SER A 1 162 ? -16.268 -4.481 8.836 1.00 89.62 162 SER A C 1
ATOM 1232 O O . SER A 1 162 ? -16.864 -5.204 9.638 1.00 89.62 162 SER A O 1
ATOM 1234 N N . VAL A 1 163 ? -15.270 -3.688 9.206 1.00 91.56 163 VAL A N 1
ATOM 1235 C CA . VAL A 1 163 ? -14.781 -3.532 10.574 1.00 91.56 163 VAL A CA 1
ATOM 1236 C C . VAL A 1 163 ? -14.834 -2.059 10.930 1.00 91.56 163 VAL A C 1
ATOM 1238 O O . VAL A 1 163 ? -14.327 -1.214 10.192 1.00 91.56 163 VAL A O 1
ATOM 1241 N N . GLN A 1 164 ? -15.437 -1.752 12.073 1.00 93.31 164 GLN A N 1
ATOM 1242 C CA . GLN A 1 164 ? -15.465 -0.403 12.611 1.00 93.31 164 GLN A CA 1
ATOM 1243 C C . GLN A 1 164 ? -14.294 -0.218 13.577 1.00 93.31 164 GLN A C 1
ATOM 1245 O O . GLN A 1 164 ? -14.154 -0.953 14.561 1.00 93.31 164 GLN A O 1
ATOM 1250 N N . LEU A 1 165 ? -13.453 0.772 13.296 1.00 93.62 165 LEU A N 1
ATOM 1251 C CA . LEU A 1 165 ? -12.256 1.096 14.064 1.00 93.62 165 LEU A CA 1
ATOM 1252 C C . LEU A 1 165 ? -12.379 2.487 14.682 1.00 93.62 165 LEU A C 1
ATOM 1254 O O . LEU A 1 165 ? -12.938 3.396 14.070 1.00 93.62 165 LEU A O 1
ATOM 1258 N N . MET A 1 166 ? -11.808 2.644 15.872 1.00 95.00 166 MET A N 1
ATOM 1259 C CA . MET A 1 166 ? -11.557 3.932 16.514 1.00 95.00 166 MET A CA 1
ATOM 1260 C C . MET A 1 166 ? -10.057 4.196 16.517 1.00 95.00 166 MET A C 1
ATOM 1262 O O . MET A 1 166 ? -9.289 3.363 16.994 1.00 95.00 166 MET A O 1
ATOM 1266 N N . ASP A 1 167 ? -9.623 5.338 16.001 1.00 94.44 167 ASP A N 1
ATOM 1267 C CA . ASP A 1 167 ? -8.232 5.764 16.141 1.00 94.44 167 ASP A CA 1
ATOM 1268 C C . ASP A 1 167 ? -7.904 6.119 17.603 1.00 94.44 167 ASP A C 1
ATOM 1270 O O . ASP A 1 167 ? -8.715 6.745 18.280 1.00 94.44 167 ASP A O 1
ATOM 1274 N N . LEU A 1 168 ? -6.721 5.742 18.098 1.00 91.88 168 LEU A N 1
A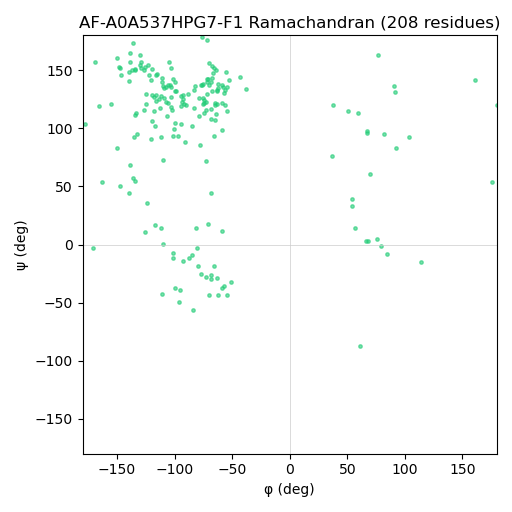TOM 1275 C CA . LEU A 1 168 ? -6.338 5.991 19.498 1.00 91.88 168 LEU A CA 1
ATOM 1276 C C . LEU A 1 168 ? -5.856 7.426 19.767 1.00 91.88 168 LEU A C 1
ATOM 1278 O O . LEU A 1 168 ? -5.801 7.837 20.923 1.00 91.88 168 LEU A O 1
ATOM 1282 N N . GLU A 1 169 ? -5.470 8.179 18.735 1.00 90.88 169 GLU A N 1
ATOM 1283 C CA . GLU A 1 169 ? -4.950 9.544 18.886 1.00 90.88 169 GLU A CA 1
ATOM 1284 C C . GLU A 1 169 ? -6.055 10.586 18.677 1.00 90.88 169 GLU A C 1
ATOM 1286 O O . GLU A 1 169 ? -6.247 11.486 19.491 1.00 90.88 169 GLU A O 1
ATOM 1291 N N . SER A 1 170 ? -6.796 10.449 17.581 1.00 91.12 170 SER A N 1
ATOM 1292 C CA . SER A 1 170 ? -7.845 11.378 17.156 1.00 91.12 170 SER A CA 1
ATOM 1293 C C . SER A 1 170 ? -9.240 11.007 17.658 1.00 91.12 170 SER A C 1
ATOM 1295 O O . SER A 1 170 ? -10.137 11.844 17.589 1.00 91.12 170 SER A O 1
ATOM 1297 N N . TYR A 1 171 ? -9.438 9.779 18.155 1.00 92.69 171 TYR A N 1
ATOM 1298 C CA . TYR A 1 171 ? -10.748 9.226 18.534 1.00 92.69 171 TYR A CA 1
ATOM 1299 C C . TYR A 1 171 ?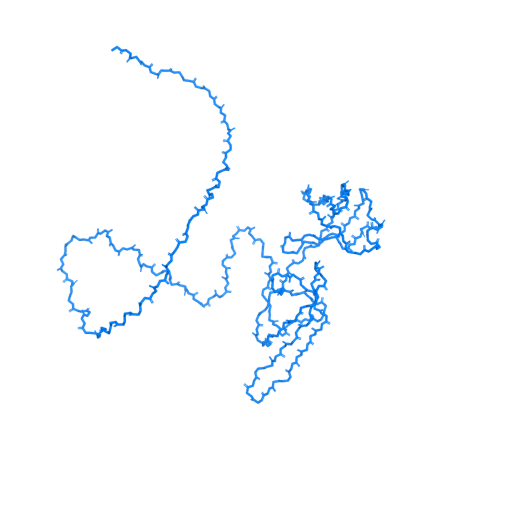 -11.788 9.237 17.402 1.00 92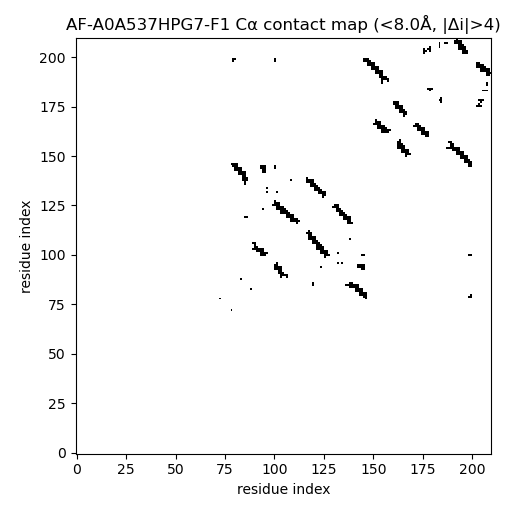.69 171 TYR A C 1
ATOM 1301 O O . TYR A 1 171 ? -12.981 9.036 17.635 1.00 92.69 171 TYR A O 1
ATOM 1309 N N . GLU A 1 172 ? -11.353 9.448 16.159 1.00 92.25 172 GLU A N 1
ATOM 1310 C CA . GLU A 1 172 ? -12.218 9.359 14.994 1.00 92.25 172 GLU A CA 1
ATOM 1311 C C . GLU A 1 172 ? -12.603 7.899 14.748 1.00 92.25 172 GLU A C 1
ATOM 1313 O O . GLU A 1 172 ? -11.768 6.991 14.817 1.00 92.25 172 GLU A O 1
ATOM 1318 N N . THR A 1 173 ? -13.881 7.681 14.437 1.00 91.75 173 THR A N 1
ATOM 1319 C CA . THR A 1 173 ? -14.402 6.356 14.092 1.00 91.75 173 THR A CA 1
ATOM 1320 C C . THR A 1 173 ? -14.598 6.248 12.589 1.00 91.75 173 THR A C 1
ATOM 1322 O O . THR A 1 173 ? -15.095 7.175 11.948 1.00 91.75 173 THR A O 1
ATOM 1325 N N . PHE A 1 174 ? -14.185 5.126 12.010 1.00 92.88 174 PHE A N 1
ATOM 1326 C CA . PHE A 1 174 ? -14.304 4.876 10.577 1.00 92.88 174 PHE A CA 1
ATOM 1327 C C . PHE A 1 174 ? -14.473 3.385 10.286 1.00 92.88 174 PHE A C 1
ATOM 1329 O O . PHE A 1 174 ? -14.143 2.525 11.104 1.00 92.88 174 PHE A O 1
ATOM 1336 N N . GLU A 1 175 ? -14.981 3.085 9.094 1.00 91.50 175 GLU A N 1
ATOM 1337 C CA . GLU A 1 175 ? -15.192 1.721 8.617 1.00 91.50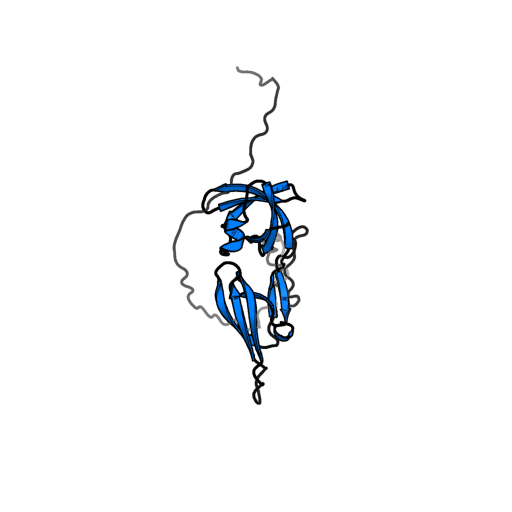 175 GLU A CA 1
ATOM 1338 C C . GLU A 1 175 ? -14.116 1.331 7.605 1.00 91.50 175 GLU A C 1
ATOM 1340 O O . GLU A 1 175 ? -13.749 2.112 6.722 1.00 91.50 175 GLU A O 1
ATOM 1345 N N . THR A 1 176 ? -13.608 0.108 7.723 1.00 90.94 176 THR A 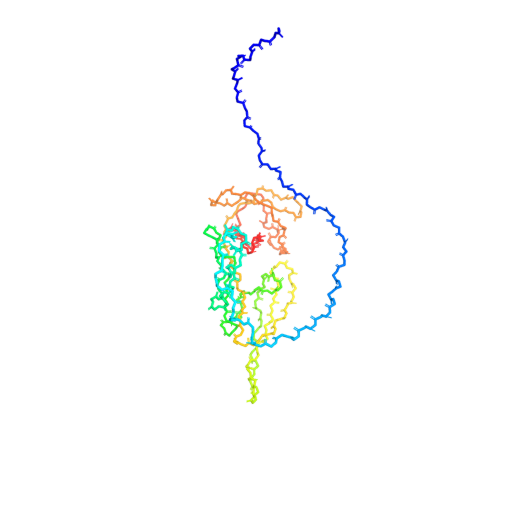N 1
ATOM 1346 C CA . THR A 1 176 ? -12.662 -0.486 6.774 1.00 90.94 176 THR A CA 1
ATOM 1347 C C . THR A 1 176 ? -13.142 -1.864 6.327 1.00 90.94 176 THR A C 1
ATOM 1349 O O . THR A 1 176 ? -13.863 -2.540 7.066 1.00 90.94 176 THR A O 1
ATOM 1352 N N . PRO A 1 177 ? -12.788 -2.307 5.108 1.00 88.81 177 PRO A N 1
ATOM 1353 C CA . PRO A 1 177 ? -13.048 -3.680 4.696 1.00 88.81 177 PRO A CA 1
ATOM 1354 C C . PRO A 1 177 ? -12.196 -4.661 5.511 1.00 88.81 177 PRO A C 1
ATOM 1356 O O . PRO A 1 177 ? -11.105 -4.320 5.978 1.00 88.81 177 PRO A O 1
ATOM 1359 N N . MET A 1 178 ? -12.686 -5.894 5.648 1.00 85.88 178 MET A N 1
ATOM 1360 C CA . MET A 1 178 ? -11.931 -6.981 6.274 1.00 85.88 178 MET A CA 1
ATOM 1361 C C . MET A 1 178 ? -10.604 -7.215 5.520 1.00 85.88 178 MET A C 1
ATOM 1363 O O . MET A 1 178 ? -10.619 -7.247 4.287 1.00 85.88 178 MET A O 1
ATOM 1367 N N . PRO A 1 179 ? -9.461 -7.382 6.213 1.00 84.94 179 PRO A N 1
ATOM 1368 C CA . PRO A 1 179 ? -8.193 -7.694 5.555 1.00 84.94 179 PRO A CA 1
ATOM 1369 C C . PRO A 1 179 ? -8.257 -9.060 4.861 1.00 84.94 179 PRO A C 1
ATOM 1371 O O . PRO A 1 179 ? -8.946 -9.958 5.340 1.00 84.94 179 PRO A O 1
ATOM 1374 N N . ASP A 1 180 ? -7.513 -9.244 3.768 1.00 81.38 180 ASP A N 1
ATOM 1375 C CA . ASP A 1 180 ? -7.498 -10.511 3.018 1.00 81.38 180 ASP A CA 1
ATOM 1376 C C . ASP A 1 180 ? -6.838 -11.665 3.790 1.00 81.38 180 ASP A C 1
ATOM 1378 O O . ASP A 1 180 ? -7.184 -12.829 3.581 1.00 81.38 180 ASP A O 1
ATOM 1382 N N . ASP A 1 181 ? -5.930 -11.344 4.713 1.00 84.12 181 ASP A N 1
ATOM 1383 C CA . ASP A 1 181 ? -5.132 -12.303 5.475 1.00 84.12 181 ASP A CA 1
ATOM 1384 C C . ASP A 1 181 ? -5.985 -13.124 6.467 1.00 84.12 181 ASP A C 1
ATOM 1386 O O . ASP A 1 181 ? -6.577 -12.591 7.408 1.00 84.12 181 ASP A O 1
ATOM 1390 N N . GLU A 1 182 ? -6.038 -14.442 6.252 1.00 82.56 182 GLU A N 1
ATOM 1391 C CA . GLU A 1 182 ? -6.770 -15.419 7.071 1.00 82.56 182 GLU A CA 1
ATOM 1392 C C . GLU A 1 182 ? -6.323 -15.446 8.540 1.00 82.56 182 GLU A C 1
ATOM 1394 O O . GLU A 1 182 ? -7.154 -15.628 9.436 1.00 82.56 182 GLU A O 1
ATOM 1399 N N . GLU A 1 183 ? -5.029 -15.279 8.812 1.00 83.12 183 GLU A N 1
ATOM 1400 C CA . GLU A 1 183 ? -4.505 -15.272 10.180 1.00 83.12 183 GLU A CA 1
ATOM 1401 C C . GLU A 1 183 ? -4.948 -14.004 10.893 1.00 83.12 183 GLU A C 1
ATOM 1403 O O . GLU A 1 183 ? -5.431 -14.046 12.030 1.00 83.12 183 GLU A O 1
ATOM 1408 N N . LEU A 1 184 ? -4.859 -12.876 10.187 1.00 83.56 184 LEU A N 1
ATOM 1409 C CA . LEU A 1 184 ? -5.266 -11.592 10.726 1.00 83.56 184 LEU A CA 1
ATOM 1410 C C . LEU A 1 184 ? -6.758 -11.598 11.056 1.00 83.56 184 LEU A C 1
ATOM 1412 O O . LEU A 1 184 ? -7.111 -11.198 12.163 1.00 83.56 184 LEU A O 1
ATOM 1416 N N . LYS A 1 185 ? -7.605 -12.150 10.171 1.00 84.06 185 LYS A N 1
ATOM 1417 C CA . LYS A 1 185 ? -9.055 -12.321 10.394 1.00 84.06 185 LYS A CA 1
ATOM 1418 C C . LYS A 1 185 ? -9.367 -13.078 11.683 1.00 84.06 185 LYS A C 1
ATOM 1420 O O . LYS A 1 185 ? -10.251 -12.664 12.428 1.00 84.06 185 LYS A O 1
ATOM 1425 N N . ARG A 1 186 ? -8.644 -14.166 11.972 1.00 83.94 186 ARG A N 1
ATOM 1426 C CA . ARG A 1 186 ? -8.858 -14.990 13.181 1.00 83.94 186 ARG A CA 1
ATOM 1427 C C . ARG A 1 186 ? -8.483 -14.262 14.467 1.00 83.94 186 ARG A C 1
ATOM 1429 O O . ARG A 1 186 ? -9.047 -14.544 15.519 1.00 83.94 186 ARG A O 1
ATOM 1436 N N . LEU A 1 187 ? -7.524 -13.344 14.390 1.00 81.44 187 LEU A N 1
ATOM 1437 C CA . LEU A 1 187 ? -7.031 -12.588 15.539 1.00 81.44 187 LEU A CA 1
ATOM 1438 C C . LEU A 1 187 ? -7.868 -11.338 15.847 1.00 81.44 187 LEU A C 1
ATOM 1440 O O . LEU A 1 187 ? -7.655 -10.720 16.902 1.00 81.44 187 LEU A O 1
ATOM 1444 N N . MET A 1 188 ? -8.801 -10.975 14.959 1.00 84.31 188 MET A N 1
ATOM 1445 C CA . MET A 1 188 ? -9.703 -9.841 15.136 1.00 84.31 188 MET A CA 1
ATOM 1446 C C . MET A 1 188 ? -10.774 -10.177 16.169 1.00 84.31 188 MET A C 1
ATOM 1448 O O . MET A 1 188 ? -11.642 -11.016 15.949 1.00 84.31 188 MET A O 1
ATOM 1452 N N . ALA A 1 189 ? -10.722 -9.481 17.298 1.00 86.62 189 ALA A N 1
ATOM 1453 C CA . ALA A 1 189 ? -11.751 -9.523 18.322 1.00 86.62 189 ALA A CA 1
ATOM 1454 C C . ALA A 1 189 ? -12.202 -8.090 18.635 1.00 86.62 189 ALA A C 1
ATOM 1456 O O . ALA A 1 189 ? -11.387 -7.166 18.524 1.00 86.62 189 ALA A O 1
ATOM 1457 N N . PRO A 1 190 ? -13.464 -7.883 19.048 1.00 88.62 190 PRO A N 1
ATOM 1458 C CA . PRO A 1 190 ? -13.891 -6.603 19.598 1.00 88.62 190 PRO A CA 1
ATOM 1459 C C . PRO A 1 190 ? -12.965 -6.175 20.744 1.00 88.62 190 PRO A C 1
ATOM 1461 O O . PRO A 1 190 ? -12.523 -7.009 21.536 1.00 88.62 190 PRO A O 1
ATOM 1464 N N . ASN A 1 191 ? -12.677 -4.879 20.827 1.00 90.06 191 ASN A N 1
ATOM 1465 C CA . ASN A 1 191 ? -11.743 -4.243 21.761 1.00 90.06 191 ASN A CA 1
ATOM 1466 C C . ASN A 1 191 ? -10.252 -4.560 21.559 1.00 90.06 191 ASN A C 1
ATOM 1468 O O . ASN A 1 191 ? -9.433 -4.065 22.334 1.00 90.06 191 ASN A O 1
ATOM 1472 N N . ALA A 1 192 ? -9.864 -5.334 20.540 1.00 91.25 192 ALA A N 1
ATOM 1473 C CA . ALA A 1 192 ? -8.451 -5.555 20.242 1.00 91.25 192 ALA A CA 1
ATOM 1474 C C . ALA A 1 192 ? -7.794 -4.304 19.636 1.00 91.25 192 ALA A C 1
ATOM 1476 O O . ALA A 1 192 ? -8.396 -3.611 18.810 1.00 91.25 192 ALA A O 1
ATOM 1477 N N . GLU A 1 193 ? -6.537 -4.057 20.007 1.00 92.00 193 GLU A N 1
ATOM 1478 C CA . GLU A 1 193 ? -5.709 -3.025 19.387 1.00 92.00 193 GLU A CA 1
ATOM 1479 C C . GLU A 1 193 ? -5.073 -3.533 18.091 1.00 92.00 193 GLU A C 1
ATOM 1481 O O . GLU A 1 193 ? -4.546 -4.646 18.002 1.00 92.00 193 GLU A O 1
ATOM 1486 N N . VAL A 1 194 ? -5.090 -2.695 17.062 1.00 92.88 194 VAL A N 1
ATOM 1487 C CA . VAL A 1 194 ? -4.530 -2.987 15.746 1.00 92.88 194 VAL A CA 1
ATOM 1488 C C . VAL A 1 194 ? -3.714 -1.809 15.233 1.00 92.88 194 VAL A C 1
ATOM 1490 O O . VAL A 1 194 ? -3.982 -0.648 15.538 1.00 92.88 194 VAL A O 1
ATOM 1493 N N . GLU A 1 195 ? -2.707 -2.105 14.422 1.00 92.56 195 GLU A N 1
ATOM 1494 C CA . GLU A 1 195 ? -2.060 -1.108 13.582 1.00 92.56 195 GLU A CA 1
ATOM 1495 C C . GLU A 1 195 ? -2.733 -1.102 12.214 1.00 92.56 195 GLU A C 1
ATOM 1497 O O . GLU A 1 195 ? -2.812 -2.126 11.521 1.00 92.56 195 GLU A O 1
ATOM 1502 N N . TYR A 1 196 ? -3.177 0.084 11.820 1.00 92.69 196 TYR A N 1
ATOM 1503 C CA . TYR A 1 196 ? -3.746 0.332 10.513 1.00 92.69 196 TYR A CA 1
ATOM 1504 C C . TYR A 1 196 ? -2.909 1.377 9.773 1.00 92.69 196 TYR A C 1
ATOM 1506 O O . TYR A 1 196 ? -2.239 2.227 10.369 1.00 92.69 196 TYR A O 1
ATOM 1514 N N . TRP A 1 197 ? -2.901 1.281 8.451 1.00 93.25 197 TRP A N 1
ATOM 1515 C CA . TRP A 1 197 ? -2.219 2.219 7.571 1.00 93.25 197 TRP A CA 1
ATOM 1516 C C . TRP A 1 197 ? -3.253 3.059 6.836 1.00 93.25 197 TRP A C 1
ATOM 1518 O O . TRP A 1 197 ? -4.232 2.518 6.323 1.00 93.25 197 TRP A O 1
ATOM 1528 N N . ASP A 1 198 ? -3.021 4.366 6.773 1.00 90.81 198 ASP A N 1
ATOM 1529 C CA . ASP A 1 198 ? -3.763 5.297 5.925 1.00 90.81 198 ASP A CA 1
ATOM 1530 C C . ASP A 1 198 ? -2.907 5.646 4.706 1.00 90.81 198 ASP A C 1
ATOM 1532 O O . ASP A 1 198 ? -1.791 6.164 4.836 1.00 90.81 198 ASP A O 1
ATOM 1536 N N . VAL A 1 199 ? -3.413 5.300 3.523 1.00 91.56 199 VAL A N 1
ATOM 1537 C CA . VAL A 1 199 ? -2.733 5.503 2.245 1.00 91.56 199 VAL A CA 1
ATOM 1538 C C . VAL A 1 199 ? -3.718 6.097 1.249 1.00 91.56 199 VAL A C 1
ATOM 1540 O O . VAL A 1 199 ? -4.666 5.438 0.825 1.00 91.56 199 VAL A O 1
ATOM 1543 N N . LEU A 1 200 ? -3.485 7.346 0.839 1.00 87.38 200 LEU A N 1
ATOM 1544 C CA . LEU A 1 200 ? -4.365 8.080 -0.083 1.00 87.38 200 LEU A CA 1
ATOM 1545 C C . LEU A 1 200 ? -5.838 8.141 0.385 1.00 87.38 200 LEU A C 1
ATOM 1547 O O . LEU A 1 200 ? -6.751 8.115 -0.439 1.00 87.38 200 LEU A O 1
ATOM 1551 N N . GLY A 1 201 ? -6.077 8.191 1.703 1.00 84.94 201 GLY A N 1
ATOM 1552 C CA . GLY A 1 201 ? -7.419 8.207 2.297 1.00 84.94 201 GLY A CA 1
ATOM 1553 C C . GLY A 1 201 ? -8.093 6.834 2.367 1.00 84.94 201 GLY A C 1
ATOM 1554 O O . GLY A 1 201 ? -9.207 6.721 2.875 1.00 84.94 201 GLY A O 1
ATOM 1555 N N . LYS A 1 202 ? -7.434 5.779 1.877 1.00 87.81 202 LYS A N 1
ATOM 1556 C CA . LYS A 1 202 ? -7.864 4.394 2.064 1.00 87.81 202 LYS A CA 1
ATOM 1557 C C . LYS A 1 202 ? -7.144 3.820 3.276 1.00 87.81 202 LYS A C 1
ATOM 1559 O O . LYS A 1 202 ? -5.916 3.863 3.356 1.00 87.81 202 LYS A O 1
ATOM 1564 N N . LYS A 1 203 ? -7.913 3.259 4.203 1.00 90.56 203 LYS A N 1
ATOM 1565 C CA . LYS A 1 203 ? -7.398 2.691 5.449 1.00 90.56 203 LYS A CA 1
ATOM 1566 C C . LYS A 1 203 ? -7.428 1.169 5.383 1.00 90.56 203 LYS A C 1
ATOM 1568 O O . LYS A 1 203 ? -8.412 0.592 4.924 1.00 90.56 203 LYS A O 1
ATOM 1573 N N . MET A 1 204 ? -6.365 0.522 5.850 1.00 89.81 204 MET A N 1
ATOM 1574 C CA . MET A 1 204 ? -6.294 -0.937 5.944 1.00 89.81 204 MET A CA 1
ATOM 1575 C C . MET A 1 204 ? -5.618 -1.390 7.227 1.00 89.81 204 MET A C 1
ATOM 1577 O O . MET A 1 204 ? -4.700 -0.739 7.717 1.00 89.81 204 MET A O 1
ATOM 1581 N N . ILE A 1 205 ? -6.042 -2.537 7.739 1.00 91.25 205 ILE A N 1
ATOM 1582 C CA . ILE A 1 205 ? -5.455 -3.160 8.923 1.00 91.25 205 ILE A CA 1
ATOM 1583 C C . ILE A 1 205 ? -4.300 -4.045 8.465 1.00 91.25 205 ILE A C 1
ATOM 1585 O O . ILE A 1 205 ? -4.472 -4.844 7.548 1.00 91.25 205 ILE A O 1
ATOM 1589 N N . VAL A 1 206 ? -3.130 -3.897 9.086 1.00 89.69 206 VAL A N 1
ATOM 1590 C CA . VAL A 1 206 ? -1.929 -4.651 8.686 1.00 89.69 206 VAL A CA 1
ATOM 1591 C C . VAL A 1 206 ? -1.532 -5.671 9.734 1.00 89.69 206 VAL A C 1
ATOM 1593 O O . VAL A 1 206 ? -1.172 -6.794 9.399 1.00 89.69 206 VAL A O 1
ATOM 1596 N N . ARG A 1 207 ? -1.577 -5.288 11.009 1.00 89.19 207 ARG A N 1
ATOM 1597 C CA . ARG A 1 207 ? -1.191 -6.173 12.106 1.00 89.19 207 ARG A CA 1
ATOM 1598 C C . ARG A 1 207 ? -2.009 -5.893 13.352 1.00 89.19 207 ARG A C 1
ATOM 1600 O O . ARG A 1 207 ? -2.412 -4.759 13.594 1.00 89.19 207 ARG A O 1
ATOM 1607 N N . LYS A 1 208 ? -2.194 -6.917 14.177 1.00 88.19 208 LYS A N 1
ATOM 1608 C CA . LYS A 1 208 ? -2.672 -6.750 15.549 1.00 88.19 208 LYS A CA 1
ATOM 1609 C C . LYS A 1 208 ? -1.527 -6.233 16.424 1.00 88.19 208 LYS A C 1
ATOM 1611 O O . LYS A 1 208 ? -0.398 -6.701 16.282 1.00 88.19 208 LYS A O 1
ATOM 1616 N N . LYS A 1 209 ? -1.811 -5.272 17.306 1.00 82.19 209 LYS A N 1
ATOM 161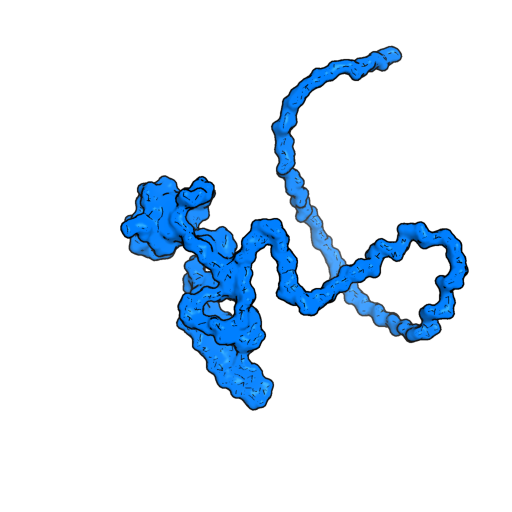7 C CA . LYS A 1 209 ? -0.919 -4.943 18.421 1.00 82.19 209 LYS A CA 1
ATOM 1618 C C . LYS A 1 209 ? -1.225 -5.935 19.541 1.00 82.19 209 LYS A C 1
ATOM 1620 O O . LYS A 1 209 ? -2.363 -6.029 19.995 1.00 82.19 209 LYS A O 1
ATOM 1625 N N . GLY A 1 210 ? -0.230 -6.737 19.894 1.00 63.66 210 GLY A N 1
ATOM 1626 C CA . GLY A 1 210 ? -0.293 -7.778 20.914 1.00 63.66 210 GLY A CA 1
ATOM 1627 C C . GLY A 1 210 ? 1.036 -7.868 21.630 1.00 63.66 210 GLY A C 1
ATOM 1628 O O . GLY A 1 210 ? 2.061 -7.591 20.962 1.00 63.66 210 GLY A O 1
#

Mean predicted aligned error: 16.96 Å

Nearest PDB structures (foldseek):
  1bkb-assembly1_A  TM=9.211E-01  e=1.957E-16  Pyrobaculum aerophilum
  2eif-assembly1_A  TM=9.231E-01  e=2.975E-16  Methanocaldococcus jannaschii DSM 2661
  8put-assembly1_E  TM=9.622E-01  e=6.882E-15  Saccharolobus islandicus
  1iz6-assembly3_C  TM=9.436E-01  e=6.198E-15  Pyrococcus horikoshii OT3
  8t2x-assembly1_eI  TM=8.112E-01  e=6.215E-12  Saccharomyces cerevisiae

pLDDT: mean 72.32, std 24.24, range [29.36, 96.69]